Protein AF-E3N0L1-F1 (afdb_monomer)

Structure (mmCIF, N/CA/C/O backbone):
data_AF-E3N0L1-F1
#
_entry.id   AF-E3N0L1-F1
#
loop_
_atom_site.group_PDB
_atom_site.id
_atom_site.type_symbol
_atom_site.label_atom_id
_atom_site.label_alt_id
_atom_site.label_comp_id
_atom_site.label_asym_id
_atom_site.label_entity_id
_atom_site.label_seq_id
_atom_site.pdbx_PDB_ins_code
_atom_site.Cartn_x
_atom_site.Cartn_y
_atom_site.Cartn_z
_atom_site.occupancy
_atom_site.B_iso_or_equiv
_atom_site.auth_seq_id
_atom_site.auth_comp_id
_atom_site.auth_asym_id
_atom_site.auth_atom_id
_atom_site.pdbx_PDB_model_num
ATOM 1 N N . MET A 1 1 ? 16.573 -1.678 -25.068 1.00 53.94 1 MET A N 1
ATOM 2 C CA . MET A 1 1 ? 15.980 -1.752 -23.714 1.00 53.94 1 MET A CA 1
ATOM 3 C C . MET A 1 1 ? 15.522 -3.192 -23.525 1.00 53.94 1 MET A C 1
ATOM 5 O O . MET A 1 1 ? 14.903 -3.716 -24.440 1.00 53.94 1 MET A O 1
ATOM 9 N N . GLU A 1 2 ? 15.905 -3.862 -22.439 1.00 66.50 2 GLU A N 1
ATOM 10 C CA . GLU A 1 2 ? 15.523 -5.264 -22.194 1.00 66.50 2 GLU A CA 1
ATOM 11 C C . GLU A 1 2 ? 13.985 -5.396 -22.097 1.00 66.50 2 GLU A C 1
ATOM 13 O O . GLU A 1 2 ? 13.359 -4.455 -21.597 1.00 66.50 2 GLU A O 1
ATOM 18 N N . PRO A 1 3 ? 13.349 -6.505 -22.535 1.00 61.34 3 PRO A N 1
ATOM 19 C CA . PRO A 1 3 ? 11.885 -6.654 -22.531 1.00 61.34 3 PRO A CA 1
ATOM 20 C C . PRO A 1 3 ? 11.210 -6.290 -21.199 1.00 61.34 3 PRO A C 1
ATOM 22 O O . PRO A 1 3 ? 10.170 -5.639 -21.179 1.00 61.34 3 PRO A O 1
ATOM 25 N N . LEU A 1 4 ? 11.851 -6.610 -20.075 1.00 66.38 4 LEU A N 1
ATOM 26 C CA . LEU A 1 4 ? 11.367 -6.272 -18.733 1.00 66.38 4 LEU A CA 1
ATOM 27 C C . LEU A 1 4 ? 11.479 -4.774 -18.409 1.00 66.38 4 LEU A C 1
ATOM 29 O O . LEU A 1 4 ? 10.589 -4.207 -17.779 1.00 66.38 4 LEU A O 1
ATOM 33 N N . GLY A 1 5 ? 12.521 -4.102 -18.903 1.00 63.75 5 GLY A N 1
ATOM 34 C CA . GLY A 1 5 ? 12.630 -2.643 -18.838 1.00 63.75 5 GLY A CA 1
ATOM 35 C C . GLY A 1 5 ? 11.564 -1.944 -19.672 1.00 63.75 5 GLY A C 1
ATOM 36 O O . GLY A 1 5 ? 11.041 -0.917 -19.246 1.00 63.75 5 GLY A O 1
ATOM 37 N N . ILE A 1 6 ? 11.179 -2.536 -20.807 1.00 64.56 6 ILE A N 1
ATOM 38 C CA . ILE A 1 6 ? 10.058 -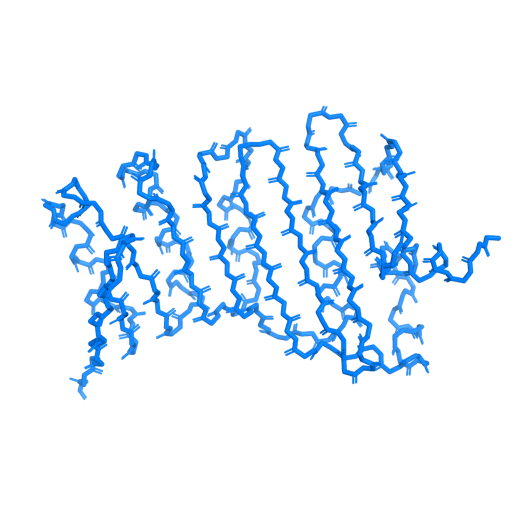2.053 -21.619 1.00 64.56 6 ILE A CA 1
ATOM 39 C C . ILE A 1 6 ? 8.745 -2.222 -20.855 1.00 64.56 6 ILE A C 1
ATOM 41 O O . ILE A 1 6 ? 7.960 -1.282 -20.840 1.00 64.56 6 ILE A O 1
ATOM 45 N N . ILE A 1 7 ? 8.508 -3.349 -20.177 1.00 66.00 7 ILE A N 1
ATOM 46 C CA . ILE A 1 7 ? 7.298 -3.563 -19.360 1.00 66.00 7 ILE A CA 1
ATOM 47 C C . ILE A 1 7 ? 7.237 -2.567 -18.193 1.00 66.00 7 ILE A C 1
ATOM 49 O O . ILE A 1 7 ? 6.225 -1.883 -18.038 1.00 66.00 7 ILE A O 1
ATOM 53 N N . ALA A 1 8 ? 8.324 -2.411 -17.430 1.00 68.19 8 ALA A N 1
ATOM 54 C CA . ALA A 1 8 ? 8.407 -1.444 -16.331 1.00 68.19 8 ALA A CA 1
ATOM 55 C C . ALA A 1 8 ? 8.167 -0.002 -16.812 1.00 68.19 8 ALA A C 1
ATOM 57 O O . ALA A 1 8 ? 7.378 0.740 -16.226 1.00 68.19 8 ALA A O 1
ATOM 58 N N . PHE A 1 9 ? 8.809 0.397 -17.916 1.00 69.19 9 PHE A N 1
ATOM 59 C CA . PHE A 1 9 ? 8.606 1.709 -18.539 1.00 69.19 9 PHE A CA 1
ATOM 60 C C . PHE A 1 9 ? 7.183 1.883 -19.058 1.00 69.19 9 PHE A C 1
ATOM 62 O O . PHE A 1 9 ? 6.577 2.940 -18.880 1.00 69.19 9 PHE A O 1
ATOM 69 N N . SER A 1 10 ? 6.627 0.830 -19.650 1.00 66.50 10 SER A N 1
ATOM 70 C CA . SER A 1 10 ? 5.261 0.826 -20.150 1.00 66.50 10 SER A CA 1
ATOM 71 C C . SER A 1 10 ? 4.289 1.058 -19.012 1.00 66.50 10 SER A C 1
ATOM 73 O O . SER A 1 10 ? 3.495 1.969 -19.137 1.00 66.50 10 SER A O 1
ATOM 75 N N . LEU A 1 11 ? 4.402 0.374 -17.872 1.00 68.75 11 LEU A N 1
ATOM 76 C CA . LEU A 1 11 ? 3.515 0.570 -16.713 1.00 68.75 11 LEU A CA 1
ATOM 77 C C . LEU A 1 11 ? 3.460 2.020 -16.206 1.00 68.75 11 LEU A C 1
ATOM 79 O O . LEU A 1 11 ? 2.460 2.435 -15.623 1.00 68.75 11 LEU A O 1
ATOM 83 N N . LEU A 1 12 ? 4.506 2.805 -16.465 1.00 68.94 12 LEU A N 1
ATOM 84 C CA . LEU A 1 12 ? 4.609 4.200 -16.045 1.00 68.94 12 LEU A CA 1
ATOM 85 C C . LEU A 1 12 ? 4.394 5.204 -17.184 1.00 68.94 12 LEU A C 1
ATOM 87 O O . LEU A 1 12 ? 4.319 6.407 -16.934 1.00 68.94 12 LEU A O 1
ATOM 91 N N . SER A 1 13 ? 4.221 4.749 -18.424 1.00 70.25 13 SER A N 1
ATOM 92 C CA . SER A 1 13 ? 3.948 5.605 -19.580 1.00 70.25 13 SER A CA 1
ATOM 93 C C . SER A 1 13 ? 2.475 6.032 -19.650 1.00 70.25 13 SER A C 1
ATOM 95 O O . SER A 1 13 ? 1.564 5.315 -19.242 1.00 70.25 13 SER A O 1
ATOM 97 N N . LYS A 1 14 ? 2.194 7.203 -20.237 1.00 64.38 14 LYS A N 1
ATOM 98 C CA . LYS A 1 14 ? 0.808 7.613 -20.541 1.00 64.38 14 LYS A CA 1
ATOM 99 C C . LYS A 1 14 ? 0.171 6.749 -21.642 1.00 64.38 14 LYS A C 1
ATOM 101 O O . LYS A 1 14 ? -1.047 6.610 -21.660 1.00 64.38 14 LYS A O 1
ATOM 106 N N . HIS A 1 15 ? 0.980 6.136 -22.513 1.00 62.62 15 HIS A N 1
ATOM 107 C CA . HIS A 1 15 ? 0.532 5.327 -23.661 1.00 62.62 15 HIS A CA 1
ATOM 108 C C . HIS A 1 15 ? 0.424 3.820 -23.362 1.00 62.62 15 HIS A C 1
ATOM 110 O O . HIS A 1 15 ? 0.065 3.024 -24.230 1.00 62.62 15 HIS A O 1
ATOM 116 N N . ALA A 1 16 ? 0.696 3.440 -22.116 1.00 60.22 16 ALA A N 1
ATOM 117 C CA . ALA A 1 16 ? 0.735 2.079 -21.594 1.00 60.22 16 ALA A CA 1
ATOM 118 C C . ALA A 1 16 ? -0.523 1.240 -21.818 1.00 60.22 16 ALA A C 1
ATOM 120 O O . ALA A 1 16 ? -0.431 0.027 -21.979 1.00 60.22 16 ALA A O 1
ATOM 121 N N . MET A 1 17 ? -1.696 1.880 -21.834 1.00 57.38 17 MET A N 1
ATOM 122 C CA . MET A 1 17 ? -2.982 1.187 -21.966 1.00 57.38 17 MET A CA 1
ATOM 123 C C . MET A 1 17 ? -3.063 0.329 -23.232 1.00 57.38 17 MET A C 1
ATOM 125 O O . MET A 1 17 ? -3.660 -0.741 -23.213 1.00 57.38 17 MET A O 1
ATOM 129 N N . ARG A 1 18 ? -2.441 0.760 -24.338 1.00 60.41 18 ARG A N 1
ATOM 130 C CA . ARG A 1 18 ? -2.412 -0.040 -25.574 1.00 60.41 18 ARG A CA 1
ATOM 131 C C . ARG A 1 18 ? -1.559 -1.302 -25.418 1.00 60.41 18 ARG A C 1
ATOM 133 O O . ARG A 1 18 ? -1.886 -2.335 -25.989 1.00 60.41 18 ARG A O 1
ATOM 140 N N . LEU A 1 19 ? -0.496 -1.231 -24.616 1.00 58.44 19 LEU A N 1
ATOM 141 C CA . LEU A 1 19 ? 0.400 -2.357 -24.362 1.00 58.44 19 LEU A CA 1
ATOM 142 C C . LEU A 1 19 ? -0.200 -3.343 -23.359 1.00 58.44 19 LEU A C 1
ATOM 144 O O . LEU A 1 19 ? -0.066 -4.543 -23.565 1.00 58.44 19 LEU A O 1
ATOM 148 N N . SER A 1 20 ? -0.923 -2.893 -22.328 1.00 59.38 20 SER A N 1
ATOM 149 C CA . SER A 1 20 ? -1.610 -3.835 -21.433 1.00 59.38 20 SER A CA 1
ATOM 150 C C . SER A 1 20 ? -2.718 -4.618 -22.120 1.00 59.38 20 SER A C 1
ATOM 152 O O . SER A 1 20 ? -2.885 -5.794 -21.806 1.00 59.38 20 SER A O 1
ATOM 154 N N . MET A 1 21 ? -3.420 -4.023 -23.090 1.00 59.62 21 MET A N 1
ATOM 155 C CA . MET A 1 21 ? -4.345 -4.767 -23.952 1.00 59.62 21 MET A CA 1
ATOM 156 C C . MET A 1 21 ? -3.616 -5.840 -24.770 1.00 59.62 21 MET A C 1
ATOM 158 O O . MET A 1 21 ? -4.085 -6.973 -24.848 1.00 59.62 21 MET A O 1
ATOM 162 N N . PHE A 1 22 ? -2.447 -5.505 -25.325 1.00 57.94 22 PHE A N 1
ATOM 163 C CA . PHE A 1 22 ? -1.641 -6.428 -26.126 1.00 57.94 22 PHE A CA 1
ATOM 164 C C . PHE A 1 22 ? -1.091 -7.599 -25.296 1.00 57.94 22 PHE A C 1
ATOM 166 O O . PHE A 1 22 ? -1.188 -8.753 -25.701 1.00 57.94 22 PHE A O 1
ATOM 173 N N . PHE A 1 23 ? -0.577 -7.311 -24.098 1.00 60.84 23 PHE A N 1
ATOM 174 C CA . PHE A 1 23 ? -0.004 -8.304 -23.183 1.00 60.84 23 PHE A CA 1
ATOM 175 C C . PHE A 1 23 ? -1.030 -8.939 -22.231 1.00 60.84 23 PHE A C 1
ATOM 177 O O . PHE A 1 23 ? -0.654 -9.750 -21.389 1.00 60.84 23 PHE A O 1
ATOM 184 N N . ARG A 1 24 ? -2.317 -8.571 -22.339 1.00 66.12 24 ARG A N 1
ATOM 185 C CA . ARG A 1 24 ? -3.407 -9.009 -21.445 1.00 66.12 24 ARG A CA 1
ATOM 186 C C . ARG A 1 24 ? -3.039 -8.891 -19.960 1.00 66.12 24 ARG A C 1
ATOM 188 O O . ARG A 1 24 ? -3.345 -9.776 -19.165 1.00 66.12 24 ARG A O 1
ATOM 195 N N . LEU A 1 25 ? -2.391 -7.786 -19.585 1.00 69.75 25 LEU A N 1
ATOM 196 C CA . LEU A 1 25 ? -1.976 -7.522 -18.205 1.00 69.75 25 LEU A CA 1
ATOM 197 C C . LEU A 1 25 ? -3.226 -7.249 -17.357 1.00 69.75 25 LEU A C 1
ATOM 199 O O . LEU A 1 25 ? -3.679 -6.112 -17.253 1.00 69.75 25 LEU A O 1
ATOM 203 N N . LYS A 1 26 ? -3.811 -8.306 -16.794 1.00 74.56 26 LYS A N 1
ATOM 204 C CA . LYS A 1 26 ? -4.858 -8.222 -15.773 1.00 74.56 26 LYS A CA 1
ATOM 205 C C . LYS A 1 26 ? -4.268 -8.593 -14.427 1.00 74.56 26 LYS A C 1
ATOM 207 O O . LYS A 1 26 ? -3.576 -9.612 -14.331 1.00 74.56 26 LYS A O 1
ATOM 212 N N . SER A 1 27 ? -4.557 -7.794 -13.408 1.00 77.94 27 SER A N 1
ATOM 213 C CA . SER A 1 27 ? -4.196 -8.123 -12.033 1.00 77.94 27 SER A CA 1
ATOM 214 C C . SER A 1 27 ? -5.036 -9.280 -11.507 1.00 77.94 27 SER A C 1
ATOM 216 O O . SER A 1 27 ? -6.253 -9.310 -11.678 1.00 77.94 27 SER A O 1
ATOM 218 N N . GLN A 1 28 ? -4.373 -10.198 -10.821 1.00 83.25 28 GLN A N 1
ATOM 219 C CA . GLN A 1 28 ? -4.993 -11.176 -9.940 1.00 83.25 28 GLN A CA 1
ATOM 220 C C . GLN A 1 28 ? -5.032 -10.653 -8.503 1.00 83.25 28 GLN A C 1
ATOM 222 O O . GLN A 1 28 ? -6.056 -10.791 -7.839 1.00 83.25 28 GLN A O 1
ATOM 227 N N . ALA A 1 29 ? -3.932 -10.045 -8.048 1.00 87.12 29 ALA A N 1
ATOM 228 C CA . ALA A 1 29 ? -3.837 -9.466 -6.717 1.00 87.12 29 ALA A CA 1
ATOM 229 C C . ALA A 1 29 ? -2.953 -8.211 -6.697 1.00 87.12 29 ALA A C 1
ATOM 231 O O . ALA A 1 29 ? -1.944 -8.150 -7.403 1.00 87.12 29 ALA A O 1
ATOM 232 N N . ILE A 1 30 ? -3.309 -7.234 -5.865 1.00 91.75 30 ILE A N 1
ATOM 233 C CA . ILE A 1 30 ? -2.526 -6.027 -5.591 1.00 91.75 30 ILE A CA 1
ATOM 234 C C . ILE A 1 30 ? -2.331 -5.887 -4.087 1.00 91.75 30 ILE A C 1
ATOM 236 O O . ILE A 1 30 ? -3.296 -5.799 -3.328 1.00 91.75 30 ILE A O 1
ATOM 240 N N . ARG A 1 31 ? -1.073 -5.792 -3.661 1.00 93.44 31 ARG A N 1
ATOM 241 C CA . ARG A 1 31 ? -0.705 -5.469 -2.282 1.00 93.44 31 ARG A CA 1
ATOM 242 C C . ARG A 1 31 ? 0.045 -4.149 -2.252 1.00 93.44 31 ARG A C 1
ATOM 244 O O . ARG A 1 31 ? 0.961 -3.938 -3.043 1.00 93.44 31 ARG A O 1
ATOM 251 N N . LEU A 1 32 ? -0.336 -3.269 -1.339 1.00 94.00 32 LEU A N 1
ATOM 252 C CA . LEU A 1 32 ? 0.283 -1.970 -1.133 1.00 94.00 32 LEU A CA 1
ATOM 253 C C . LEU A 1 32 ? 0.753 -1.875 0.316 1.00 94.00 32 LEU A C 1
ATOM 255 O O . LEU A 1 32 ? -0.041 -2.028 1.234 1.00 94.00 32 LEU A O 1
ATOM 259 N N . ALA A 1 33 ? 2.036 -1.614 0.527 1.00 93.19 33 ALA A N 1
ATOM 260 C CA . ALA A 1 33 ? 2.613 -1.377 1.840 1.00 93.19 33 ALA A CA 1
ATOM 261 C C . ALA A 1 33 ? 3.191 0.038 1.909 1.00 93.19 33 ALA A C 1
ATOM 263 O O . ALA A 1 33 ? 3.998 0.451 1.071 1.00 93.19 33 ALA A O 1
ATOM 264 N N . VAL A 1 34 ? 2.773 0.770 2.931 1.00 91.44 34 VAL A N 1
ATOM 265 C CA . VAL A 1 34 ? 3.102 2.167 3.193 1.00 91.44 34 VAL A CA 1
ATOM 266 C C . VAL A 1 34 ? 3.969 2.211 4.451 1.00 91.44 34 VAL A C 1
ATOM 268 O O . VAL A 1 34 ? 3.540 1.790 5.525 1.00 91.44 34 VAL A O 1
ATOM 271 N N . GLY A 1 35 ? 5.201 2.703 4.315 1.00 89.25 35 GLY A N 1
ATOM 272 C CA . GLY A 1 35 ? 6.133 2.906 5.430 1.00 89.25 35 GLY A CA 1
ATOM 273 C C . GLY A 1 35 ? 6.601 4.357 5.539 1.00 89.25 35 GLY A C 1
ATOM 274 O O . GLY A 1 35 ? 6.177 5.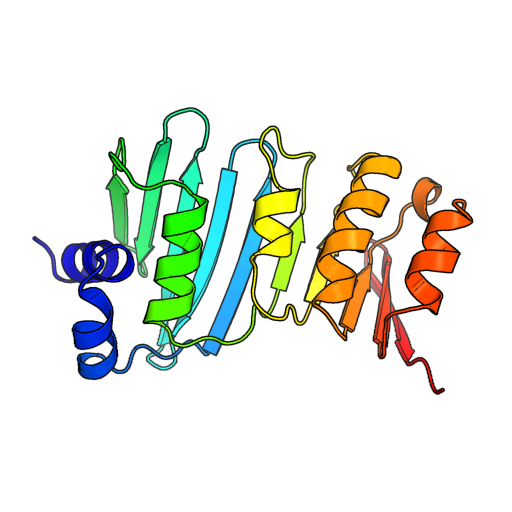205 4.753 1.00 89.25 35 GLY A O 1
ATOM 275 N N . THR A 1 36 ? 7.527 4.637 6.466 1.00 87.06 36 THR A N 1
ATOM 276 C CA . THR A 1 36 ? 7.943 6.010 6.828 1.00 87.06 36 THR A CA 1
ATOM 277 C C . THR A 1 36 ? 8.374 6.858 5.626 1.00 87.06 36 THR A C 1
ATOM 279 O O . THR A 1 36 ? 7.900 7.977 5.457 1.00 87.06 36 THR A O 1
ATOM 282 N N . ASN A 1 37 ? 9.262 6.322 4.780 1.00 87.69 37 ASN A N 1
ATOM 283 C CA . ASN A 1 37 ? 9.844 7.008 3.611 1.00 87.69 37 ASN A CA 1
ATOM 284 C C . ASN A 1 37 ? 9.820 6.138 2.345 1.00 87.69 37 ASN A C 1
ATOM 286 O O . ASN A 1 37 ? 10.581 6.371 1.401 1.00 87.69 37 ASN A O 1
ATOM 290 N N . ARG A 1 38 ? 8.990 5.094 2.343 1.00 89.00 38 ARG A N 1
ATOM 291 C CA . ARG A 1 38 ? 8.931 4.123 1.254 1.00 89.00 38 ARG A CA 1
ATOM 292 C C . ARG A 1 38 ? 7.515 3.645 1.010 1.00 89.00 38 ARG A C 1
ATOM 294 O O . ARG A 1 38 ? 6.734 3.530 1.955 1.00 89.00 38 ARG A O 1
ATOM 301 N N . ILE A 1 39 ? 7.242 3.291 -0.237 1.00 90.38 39 ILE A N 1
ATOM 302 C CA . ILE A 1 39 ? 6.052 2.539 -0.619 1.00 90.38 39 ILE A CA 1
ATOM 303 C C . ILE A 1 39 ? 6.476 1.325 -1.417 1.00 90.38 39 ILE A C 1
ATOM 305 O O . ILE A 1 39 ? 7.284 1.428 -2.339 1.00 90.38 39 ILE A O 1
ATOM 309 N N . ASN A 1 40 ? 5.896 0.186 -1.071 1.00 93.06 40 ASN A N 1
ATOM 310 C CA . ASN A 1 40 ? 6.037 -1.042 -1.820 1.00 93.06 40 ASN A CA 1
ATOM 311 C C . ASN A 1 40 ? 4.681 -1.429 -2.412 1.00 93.06 40 ASN A C 1
ATOM 313 O O . ASN A 1 40 ? 3.701 -1.549 -1.686 1.00 93.06 40 ASN A O 1
ATOM 317 N N . MET A 1 41 ? 4.620 -1.603 -3.726 1.00 92.75 41 MET A N 1
ATOM 318 C CA . MET A 1 41 ? 3.452 -2.125 -4.420 1.00 92.75 41 MET A CA 1
ATOM 319 C C . MET A 1 41 ? 3.836 -3.431 -5.097 1.00 92.75 41 MET A C 1
ATOM 321 O O . MET A 1 41 ? 4.753 -3.459 -5.910 1.00 92.75 41 MET A O 1
ATOM 325 N N . MET A 1 42 ? 3.102 -4.488 -4.794 1.00 92.19 42 MET A N 1
ATOM 326 C CA . MET A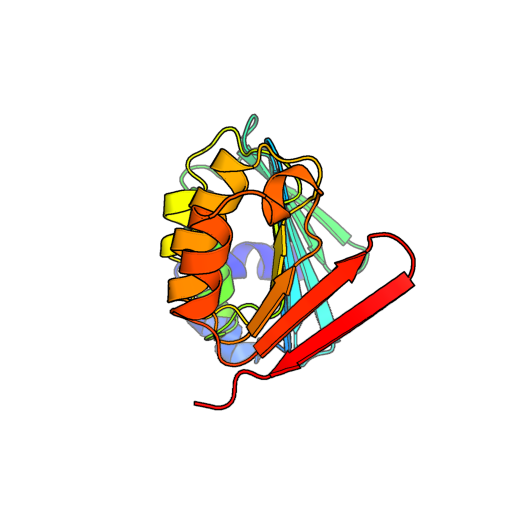 1 42 ? 3.224 -5.796 -5.414 1.00 92.19 42 MET A CA 1
ATOM 327 C C . MET A 1 42 ? 1.970 -6.060 -6.240 1.00 92.19 42 MET A C 1
ATOM 329 O O . MET A 1 42 ? 0.853 -5.897 -5.751 1.00 92.19 42 MET A O 1
ATOM 333 N N . VAL A 1 43 ? 2.152 -6.466 -7.490 1.00 89.38 43 VAL A N 1
ATOM 334 C CA . VAL A 1 43 ? 1.076 -6.822 -8.409 1.00 89.38 43 VAL A CA 1
ATOM 335 C C . VAL A 1 43 ? 1.343 -8.217 -8.948 1.00 89.38 43 VAL A C 1
ATOM 337 O O . VAL A 1 43 ? 2.311 -8.431 -9.676 1.00 89.38 43 VAL A O 1
ATOM 340 N N . CYS A 1 44 ? 0.450 -9.146 -8.630 1.00 87.88 44 CYS A N 1
ATOM 341 C CA . CYS A 1 44 ? 0.415 -10.462 -9.248 1.00 87.88 44 CYS A CA 1
ATOM 342 C C . CYS A 1 44 ? -0.480 -10.379 -10.482 1.00 87.88 44 CYS A C 1
ATOM 344 O O . CYS A 1 44 ? -1.649 -9.995 -10.384 1.00 87.88 44 CYS A O 1
ATOM 346 N N . LEU A 1 45 ? 0.058 -10.715 -11.647 1.00 84.00 45 LEU A N 1
ATOM 347 C CA . LEU A 1 45 ? -0.677 -10.736 -12.903 1.00 84.00 45 LEU A CA 1
ATOM 348 C C . LEU A 1 45 ? -1.233 -12.132 -13.182 1.00 84.00 45 LEU A C 1
ATOM 350 O O . LEU A 1 45 ? -0.636 -13.144 -12.836 1.00 84.00 45 LEU A O 1
ATOM 354 N N . THR A 1 46 ? -2.349 -12.184 -13.902 1.00 81.06 46 THR A N 1
ATOM 355 C CA . THR A 1 46 ? -2.995 -13.437 -14.343 1.00 81.06 46 THR A CA 1
ATOM 356 C C . THR A 1 46 ? -2.106 -14.334 -15.211 1.00 81.06 46 THR A C 1
ATOM 358 O O . THR A 1 46 ? -2.355 -15.531 -15.304 1.00 81.06 46 THR A O 1
ATOM 361 N N . CYS A 1 47 ? -1.054 -13.788 -15.826 1.00 77.56 47 CYS A N 1
ATOM 362 C CA . CYS A 1 47 ? -0.047 -14.555 -16.561 1.00 77.56 47 CYS A CA 1
ATOM 363 C C . CYS A 1 47 ? 1.030 -15.199 -15.665 1.00 77.56 47 CYS A C 1
ATOM 365 O O . CYS A 1 47 ? 1.980 -15.769 -16.190 1.00 77.56 47 CYS A O 1
ATOM 367 N N . GLY A 1 48 ? 0.914 -15.087 -14.337 1.00 80.00 48 GLY A N 1
ATOM 368 C CA . GLY A 1 48 ? 1.878 -15.615 -13.367 1.00 80.00 48 GLY A CA 1
ATOM 369 C C . GLY A 1 48 ? 3.047 -14.676 -13.059 1.00 80.00 48 GLY A C 1
ATOM 370 O O . GLY A 1 48 ? 3.826 -14.957 -12.154 1.00 80.00 48 GLY A O 1
ATOM 371 N N . LEU A 1 49 ? 3.162 -13.548 -13.767 1.00 81.56 49 LEU A N 1
ATOM 372 C CA . LEU A 1 49 ? 4.200 -12.553 -13.504 1.00 81.56 49 LEU A CA 1
ATOM 373 C C . LEU A 1 49 ? 3.916 -11.772 -12.222 1.00 81.56 49 LEU A C 1
ATOM 375 O O . LEU A 1 49 ? 2.817 -11.252 -12.019 1.00 81.56 49 LEU A O 1
ATOM 379 N N . GLU A 1 50 ? 4.956 -11.609 -11.414 1.00 86.06 50 GLU A N 1
ATOM 380 C CA . GLU A 1 50 ? 4.949 -10.753 -10.236 1.00 86.06 50 GLU A CA 1
ATOM 381 C C . GLU A 1 50 ? 5.757 -9.481 -10.501 1.00 86.06 50 GLU A C 1
ATOM 383 O O . GLU A 1 50 ? 6.915 -9.522 -10.932 1.00 86.06 50 GLU A O 1
ATOM 388 N N . LEU A 1 51 ? 5.126 -8.339 -10.241 1.00 86.44 51 LEU A N 1
ATOM 389 C CA . LEU A 1 51 ? 5.716 -7.017 -10.382 1.00 86.44 51 LEU A CA 1
ATOM 390 C C . LEU A 1 51 ? 5.793 -6.361 -9.011 1.00 86.44 51 LEU A C 1
ATOM 392 O O . LEU A 1 51 ? 4.769 -6.162 -8.364 1.00 86.44 51 LEU A O 1
ATOM 396 N N . VAL A 1 52 ? 6.987 -5.956 -8.597 1.00 89.81 52 VAL A N 1
ATOM 397 C CA . VAL A 1 52 ? 7.186 -5.215 -7.352 1.00 89.81 52 VAL A CA 1
ATOM 398 C C . VAL A 1 52 ? 7.779 -3.853 -7.668 1.00 89.81 52 VAL A C 1
ATOM 400 O O . VAL A 1 52 ? 8.885 -3.750 -8.195 1.00 89.81 52 VAL A O 1
ATOM 403 N N . LEU A 1 53 ? 7.057 -2.801 -7.308 1.00 89.75 53 LEU A N 1
ATOM 404 C CA . LEU A 1 53 ? 7.549 -1.434 -7.268 1.00 89.75 53 LEU A CA 1
ATOM 405 C C . LEU A 1 53 ? 7.921 -1.078 -5.829 1.00 89.75 53 LEU A C 1
ATOM 407 O O . LEU A 1 53 ? 7.143 -1.270 -4.904 1.00 89.75 53 LEU A O 1
ATOM 411 N N . ASP A 1 54 ? 9.112 -0.528 -5.649 1.00 89.94 54 ASP A N 1
ATOM 412 C CA . ASP A 1 54 ? 9.630 -0.023 -4.382 1.00 89.94 54 ASP A CA 1
ATOM 413 C C . ASP A 1 54 ? 10.089 1.422 -4.611 1.00 89.94 54 ASP A C 1
ATOM 415 O O . ASP A 1 54 ? 11.066 1.682 -5.319 1.00 89.94 54 ASP A O 1
ATOM 419 N N . TYR A 1 55 ? 9.297 2.363 -4.101 1.00 88.00 55 TYR A N 1
ATOM 420 C CA . TYR A 1 55 ? 9.487 3.799 -4.266 1.00 88.00 55 TYR A CA 1
ATOM 421 C C . TYR A 1 55 ? 10.086 4.381 -2.989 1.00 88.00 55 TYR A C 1
ATOM 423 O O . TYR A 1 55 ? 9.433 4.390 -1.944 1.00 88.00 55 TYR A O 1
ATOM 431 N N . GLN A 1 56 ? 11.297 4.926 -3.085 1.00 87.00 56 GLN A N 1
ATOM 432 C CA . GLN A 1 56 ? 11.966 5.637 -2.000 1.00 87.00 56 GLN A CA 1
ATOM 433 C C . GLN A 1 56 ? 11.729 7.141 -2.149 1.00 87.00 56 GLN A C 1
ATOM 435 O O . GLN A 1 56 ? 12.090 7.761 -3.147 1.00 87.00 56 GLN A O 1
ATOM 440 N N . ILE A 1 57 ? 11.071 7.739 -1.156 1.00 80.44 57 ILE A N 1
ATOM 441 C CA . ILE A 1 57 ? 10.543 9.107 -1.265 1.00 80.44 57 ILE A CA 1
ATOM 442 C C . ILE A 1 57 ? 11.643 10.158 -1.112 1.00 80.44 57 ILE A C 1
ATOM 444 O O . ILE A 1 57 ? 11.594 11.184 -1.783 1.00 80.44 57 ILE A O 1
ATOM 448 N N . GLY A 1 58 ? 12.657 9.889 -0.284 1.00 76.38 58 GLY A N 1
ATOM 449 C CA . GLY A 1 58 ? 13.734 10.844 -0.005 1.00 76.38 58 GLY A CA 1
ATOM 450 C C . GLY A 1 58 ? 14.628 11.150 -1.210 1.00 76.38 58 GLY A C 1
ATOM 451 O O . GLY A 1 58 ? 14.952 12.308 -1.452 1.00 76.38 58 GLY A O 1
ATOM 452 N N . ASP A 1 59 ? 15.010 10.134 -1.986 1.00 74.62 59 ASP A N 1
ATOM 453 C CA . ASP A 1 59 ? 15.866 10.293 -3.169 1.00 74.62 59 ASP A CA 1
ATOM 454 C C . ASP A 1 59 ? 15.091 10.205 -4.499 1.00 74.62 59 ASP A C 1
ATOM 456 O O . ASP A 1 59 ? 15.643 10.498 -5.562 1.00 74.62 59 ASP A O 1
ATOM 460 N N . GLY A 1 60 ? 13.797 9.860 -4.452 1.00 74.25 60 GLY A N 1
ATOM 461 C CA . GLY A 1 60 ? 12.954 9.664 -5.634 1.00 74.25 60 GLY A CA 1
ATOM 462 C C . GLY A 1 60 ? 13.348 8.432 -6.451 1.00 74.25 60 GLY A C 1
ATOM 463 O O . GLY A 1 60 ? 13.028 8.352 -7.645 1.00 74.25 60 GLY A O 1
ATOM 464 N N . ARG A 1 61 ? 14.080 7.496 -5.835 1.00 83.00 61 ARG A N 1
ATOM 465 C CA . ARG A 1 61 ? 14.515 6.255 -6.466 1.00 83.00 61 ARG A CA 1
ATOM 466 C C . ARG A 1 61 ? 13.341 5.300 -6.581 1.00 83.00 61 ARG A C 1
ATOM 468 O O . ARG A 1 61 ? 12.627 5.041 -5.615 1.00 83.00 61 ARG A O 1
ATOM 475 N N . VAL A 1 62 ? 13.193 4.719 -7.765 1.00 83.06 62 VAL A N 1
ATOM 476 C CA . VAL A 1 62 ? 12.210 3.669 -8.025 1.00 83.06 62 VAL A CA 1
ATOM 477 C C . VAL A 1 62 ? 12.941 2.395 -8.379 1.00 83.06 62 VAL A C 1
ATOM 479 O O . VAL A 1 62 ? 13.747 2.353 -9.307 1.00 83.06 62 VAL A O 1
ATOM 482 N N . ILE A 1 63 ? 12.667 1.350 -7.615 1.00 85.06 63 ILE A N 1
ATOM 483 C CA . ILE A 1 63 ? 13.206 0.021 -7.831 1.00 85.06 63 ILE A CA 1
ATOM 484 C C . ILE A 1 63 ? 12.057 -0.854 -8.303 1.00 85.06 63 ILE A C 1
ATOM 486 O O . ILE A 1 63 ? 11.101 -1.096 -7.573 1.00 85.06 63 ILE A O 1
ATOM 490 N N . TRP A 1 64 ? 12.179 -1.347 -9.524 1.00 83.19 64 TRP A N 1
ATOM 491 C CA . TRP A 1 64 ? 11.321 -2.385 -10.059 1.00 83.19 64 TRP A CA 1
ATOM 492 C C . TRP A 1 64 ? 11.980 -3.738 -9.853 1.00 83.19 64 TRP A C 1
ATOM 494 O O . TRP A 1 64 ? 13.165 -3.913 -10.147 1.00 83.19 64 TRP A O 1
ATOM 504 N N . ARG A 1 65 ? 11.212 -4.705 -9.371 1.00 84.06 65 ARG A N 1
ATOM 505 C CA . ARG A 1 65 ? 11.567 -6.117 -9.439 1.00 84.06 65 ARG A CA 1
ATOM 506 C C . ARG A 1 65 ? 10.511 -6.812 -10.279 1.00 84.06 65 ARG A C 1
ATOM 508 O O . ARG A 1 65 ? 9.320 -6.639 -10.035 1.00 84.06 65 ARG A O 1
ATOM 515 N N . ILE A 1 66 ? 10.962 -7.523 -11.300 1.00 79.69 66 ILE A N 1
ATOM 516 C CA . ILE A 1 66 ? 10.109 -8.365 -12.129 1.00 79.69 66 ILE A CA 1
ATOM 517 C C . ILE A 1 66 ? 10.774 -9.729 -12.138 1.00 79.69 66 ILE A C 1
ATOM 519 O O . ILE A 1 66 ? 11.899 -9.858 -12.630 1.00 79.69 66 ILE A O 1
ATOM 523 N N . GLU A 1 67 ? 10.110 -10.7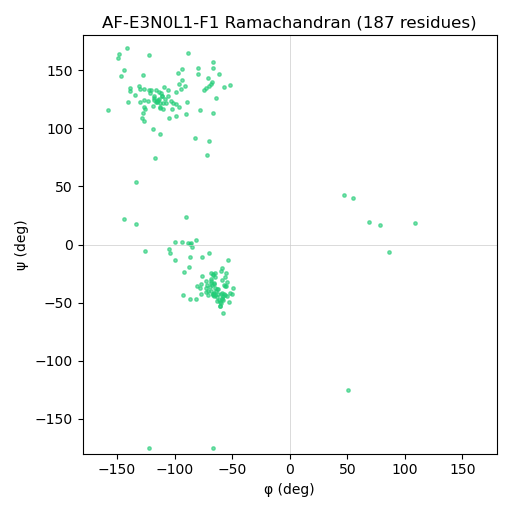09 -11.528 1.00 76.12 67 GLU A N 1
ATOM 524 C CA . GLU A 1 67 ? 10.708 -12.011 -11.221 1.00 76.12 67 GLU A CA 1
ATOM 525 C C . GLU A 1 67 ? 12.057 -11.844 -10.482 1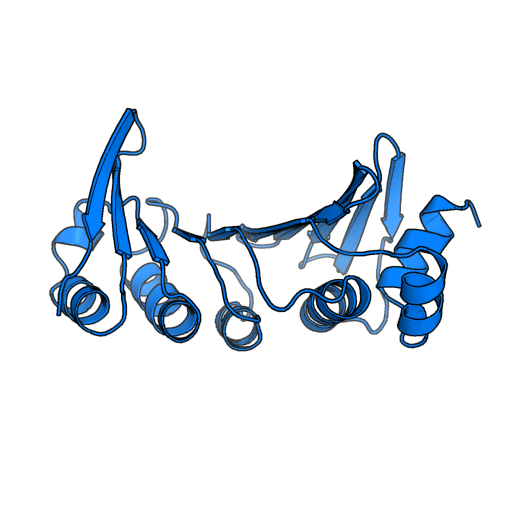.00 76.12 67 GLU A C 1
ATOM 527 O O . GLU A 1 67 ? 12.142 -11.145 -9.472 1.00 76.12 67 GLU A O 1
ATOM 532 N N . GLN A 1 68 ? 13.140 -12.442 -10.990 1.00 76.38 68 GLN A N 1
ATOM 533 C CA . GLN A 1 68 ? 14.479 -12.338 -10.403 1.00 76.38 68 GLN A CA 1
ATOM 534 C C . GLN A 1 68 ? 15.264 -11.096 -10.854 1.00 76.38 68 GLN A C 1
ATOM 536 O O . GLN A 1 68 ? 16.386 -10.877 -10.393 1.00 76.38 68 GLN A O 1
ATOM 541 N N . LYS A 1 69 ? 14.714 -10.264 -11.750 1.00 81.12 69 LYS A N 1
ATOM 542 C CA . LYS A 1 69 ? 15.431 -9.094 -12.274 1.00 81.12 69 LYS A CA 1
ATOM 543 C C . LYS A 1 69 ? 15.079 -7.831 -11.515 1.00 81.12 69 LYS A C 1
ATOM 545 O O . LYS A 1 69 ? 13.918 -7.549 -11.228 1.00 81.12 69 LYS A O 1
ATOM 550 N N . LYS A 1 70 ? 16.107 -7.028 -11.249 1.00 86.50 70 LYS A N 1
ATOM 551 C CA . LYS A 1 70 ? 16.006 -5.734 -10.577 1.00 86.50 70 LYS A CA 1
ATOM 552 C C . LYS A 1 70 ? 16.371 -4.618 -11.548 1.00 86.50 70 LYS A C 1
ATOM 554 O O . LYS A 1 70 ? 17.474 -4.597 -12.084 1.00 86.50 70 LYS A O 1
ATOM 559 N N . ILE A 1 71 ? 15.471 -3.657 -11.709 1.00 83.44 71 ILE A N 1
ATOM 560 C CA . ILE A 1 71 ? 15.675 -2.450 -12.505 1.00 83.44 71 ILE A CA 1
ATOM 561 C C . ILE A 1 71 ? 15.627 -1.263 -11.552 1.00 83.44 71 ILE A C 1
ATOM 563 O O . ILE A 1 71 ? 14.652 -1.069 -10.830 1.00 83.44 71 ILE A O 1
ATOM 567 N N . VAL A 1 72 ? 16.695 -0.471 -11.525 1.00 84.25 72 VAL A N 1
ATOM 568 C CA . VAL A 1 72 ? 16.793 0.700 -10.652 1.00 84.25 72 VAL A CA 1
ATOM 569 C C . VAL A 1 72 ? 16.729 1.951 -11.503 1.00 84.25 72 VAL A C 1
ATOM 571 O O . VAL A 1 72 ? 17.571 2.161 -12.373 1.00 84.25 72 VAL A O 1
ATOM 574 N N . TRP A 1 73 ? 15.755 2.804 -11.218 1.00 80.81 73 TRP A N 1
ATOM 575 C CA . TRP A 1 73 ? 15.695 4.150 -11.757 1.00 80.81 73 TRP A CA 1
ATOM 576 C C . TRP A 1 73 ? 16.080 5.135 -10.660 1.00 80.81 73 TRP A C 1
ATOM 578 O O . TRP A 1 73 ? 15.317 5.322 -9.710 1.00 80.81 73 TRP A O 1
ATOM 588 N N . PRO A 1 74 ? 17.268 5.758 -10.764 1.00 70.25 74 PRO A N 1
ATOM 589 C CA . PRO A 1 74 ? 17.804 6.598 -9.699 1.00 70.25 74 PRO A CA 1
ATOM 590 C C . PRO A 1 74 ? 16.958 7.850 -9.460 1.00 70.25 74 PRO A C 1
ATOM 592 O O . PRO A 1 74 ? 16.980 8.385 -8.360 1.00 70.25 74 PRO A O 1
ATOM 595 N N . LYS A 1 75 ? 16.206 8.309 -10.470 1.00 70.62 75 LYS A N 1
ATOM 596 C CA . LYS A 1 75 ? 15.232 9.391 -10.330 1.00 70.62 75 LYS A CA 1
ATOM 597 C C . LYS A 1 75 ? 14.196 9.319 -11.441 1.00 70.62 75 LYS A C 1
ATOM 599 O O . LYS A 1 75 ? 14.532 9.522 -12.609 1.00 70.62 75 LYS A O 1
ATOM 604 N N . VAL A 1 76 ? 12.935 9.079 -11.100 1.00 67.62 76 VAL A N 1
ATOM 605 C CA . VAL A 1 76 ? 11.848 9.186 -12.083 1.00 67.62 76 VAL A CA 1
ATOM 606 C C . VAL A 1 76 ? 11.467 10.662 -12.193 1.00 67.62 76 VAL A C 1
ATOM 608 O O . VAL A 1 76 ? 10.694 11.189 -11.400 1.00 67.62 76 VAL A O 1
ATOM 611 N N . ARG A 1 77 ? 12.097 11.387 -13.127 1.00 66.94 77 ARG A N 1
ATOM 612 C CA . ARG A 1 77 ? 11.820 12.820 -13.319 1.00 66.94 77 ARG A CA 1
ATOM 613 C C . ARG A 1 77 ? 10.372 13.017 -13.784 1.00 66.94 77 ARG A C 1
ATOM 615 O O . ARG A 1 77 ? 9.974 12.457 -14.799 1.00 66.94 77 ARG A O 1
ATOM 622 N N . GLY A 1 78 ? 9.622 13.855 -13.065 1.00 67.56 78 GLY A N 1
ATOM 623 C CA . GLY A 1 78 ? 8.280 14.297 -13.467 1.00 67.56 78 GLY A CA 1
ATOM 624 C C . GLY A 1 78 ? 7.150 13.295 -13.215 1.00 67.56 78 GLY A C 1
ATOM 625 O O . GLY A 1 78 ? 6.090 13.429 -13.816 1.00 67.56 78 GLY A O 1
ATOM 626 N N . LEU A 1 79 ? 7.373 12.290 -12.368 1.00 73.00 79 LEU A N 1
ATOM 627 C CA . LEU A 1 79 ? 6.361 11.324 -11.947 1.00 73.00 79 LEU A CA 1
ATOM 628 C C . LEU A 1 79 ? 6.363 11.261 -10.425 1.00 73.00 79 LEU A C 1
ATOM 630 O O . LEU A 1 79 ? 7.310 10.762 -9.818 1.00 73.00 79 LEU A O 1
ATOM 634 N N . SER A 1 80 ? 5.311 11.789 -9.813 1.00 79.62 80 SER A N 1
ATOM 635 C CA . SER A 1 80 ? 5.085 11.610 -8.386 1.00 79.62 80 SER A CA 1
ATOM 636 C C . SER A 1 80 ? 4.795 10.142 -8.069 1.00 79.62 80 SER A C 1
ATOM 638 O O . SER A 1 80 ? 4.320 9.371 -8.906 1.00 79.62 80 SER A O 1
ATOM 640 N N . MET A 1 81 ? 5.032 9.763 -6.818 1.00 81.75 81 MET A N 1
ATOM 641 C CA . MET A 1 81 ? 4.638 8.461 -6.280 1.00 81.75 81 MET A CA 1
ATOM 642 C C . MET A 1 81 ? 3.150 8.156 -6.535 1.00 81.75 81 MET A C 1
ATOM 644 O O . MET A 1 81 ? 2.813 7.057 -6.976 1.00 81.75 81 MET A O 1
ATOM 648 N N . MET A 1 82 ? 2.289 9.161 -6.364 1.00 81.81 82 MET A N 1
ATOM 649 C CA . MET A 1 82 ? 0.860 9.074 -6.662 1.00 81.81 82 MET A CA 1
ATOM 650 C C . MET A 1 82 ? 0.574 8.706 -8.110 1.00 81.81 82 MET A C 1
ATOM 652 O O . MET A 1 82 ? -0.217 7.806 -8.393 1.00 81.81 82 MET A O 1
ATOM 656 N N . GLU A 1 83 ? 1.240 9.381 -9.042 1.00 83.25 83 GLU A N 1
ATOM 657 C CA . GLU A 1 83 ? 1.068 9.097 -10.459 1.00 83.25 83 GLU A CA 1
ATOM 658 C C . GLU A 1 83 ? 1.607 7.718 -10.831 1.00 83.25 83 GLU A C 1
ATOM 660 O O . GLU A 1 83 ? 1.010 7.060 -11.680 1.00 83.25 83 GLU A O 1
ATOM 665 N N . CYS A 1 84 ? 2.693 7.256 -10.205 1.00 82.81 84 CYS A N 1
ATOM 666 C CA . CYS A 1 84 ? 3.205 5.905 -10.423 1.00 82.81 84 CYS A CA 1
ATOM 667 C C . CYS A 1 84 ? 2.162 4.850 -10.036 1.00 82.81 84 CYS A C 1
ATOM 669 O O . CYS A 1 84 ? 1.809 4.004 -10.857 1.00 82.81 84 CYS A O 1
ATOM 671 N N . ILE A 1 85 ? 1.627 4.942 -8.817 1.00 85.94 85 ILE A N 1
ATOM 672 C CA . ILE A 1 85 ? 0.618 4.015 -8.287 1.00 85.94 85 ILE A CA 1
ATOM 673 C C . ILE A 1 85 ? -0.651 4.051 -9.144 1.00 85.94 85 ILE A C 1
ATOM 675 O O . ILE A 1 85 ? -1.120 3.012 -9.610 1.00 85.94 85 ILE A O 1
ATOM 679 N N . SER A 1 86 ? -1.167 5.251 -9.424 1.00 83.88 86 SER A N 1
ATOM 680 C CA . SER A 1 86 ? -2.369 5.442 -10.240 1.00 83.88 86 SER A CA 1
ATOM 681 C C . SER A 1 86 ? -2.206 4.869 -11.652 1.00 83.88 86 SER A C 1
ATOM 683 O O . SER A 1 86 ? -3.101 4.186 -12.157 1.00 83.88 86 SER A O 1
ATOM 685 N N . ARG A 1 87 ? -1.046 5.079 -12.293 1.00 84.38 87 ARG A N 1
ATOM 686 C CA . ARG A 1 87 ? -0.773 4.523 -13.625 1.00 84.38 87 ARG A CA 1
ATOM 687 C C . ARG A 1 87 ? -0.727 3.002 -13.598 1.00 84.38 87 ARG A C 1
ATOM 689 O O . ARG A 1 87 ? -1.345 2.397 -14.467 1.00 84.38 87 ARG A O 1
ATOM 696 N N . ILE A 1 88 ? -0.080 2.393 -12.605 1.00 83.31 88 ILE A N 1
ATOM 697 C CA . ILE A 1 88 ? -0.009 0.931 -12.486 1.00 83.31 88 ILE A CA 1
ATOM 698 C C . ILE A 1 88 ? -1.407 0.335 -12.354 1.00 83.31 88 ILE A C 1
ATOM 700 O O . ILE A 1 88 ? -1.771 -0.503 -13.176 1.00 83.31 88 ILE A O 1
ATOM 704 N N . ILE A 1 89 ? -2.207 0.824 -11.398 1.00 84.25 89 ILE A N 1
ATOM 705 C CA . ILE A 1 89 ? -3.590 0.372 -11.164 1.00 84.25 89 ILE A CA 1
ATOM 706 C C . ILE A 1 89 ? -4.421 0.477 -12.448 1.00 84.25 89 ILE A C 1
ATOM 708 O O . ILE A 1 89 ? -5.120 -0.465 -12.826 1.00 84.25 89 ILE A O 1
ATOM 712 N N . ARG A 1 90 ? -4.290 1.597 -13.169 1.00 82.12 90 ARG A N 1
ATOM 713 C CA . ARG A 1 90 ? -4.994 1.816 -14.436 1.00 82.12 90 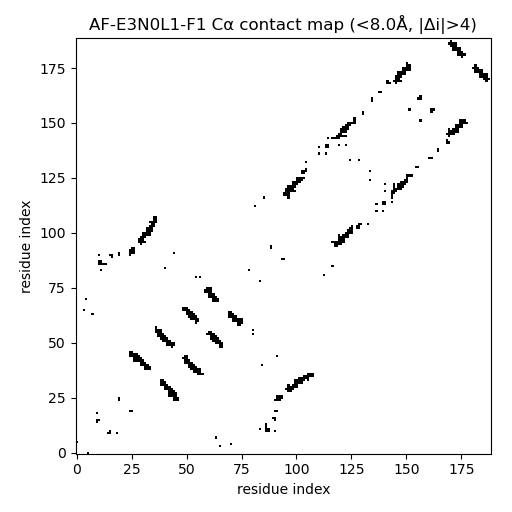ARG A CA 1
ATOM 714 C C . ARG A 1 90 ? -4.546 0.851 -15.533 1.00 82.12 90 ARG A C 1
ATOM 716 O O . ARG A 1 90 ? -5.377 0.366 -16.290 1.00 82.12 90 ARG A O 1
ATOM 723 N N . VAL A 1 91 ? -3.246 0.584 -15.653 1.00 79.88 91 VAL A N 1
ATOM 724 C CA . VAL A 1 91 ? -2.692 -0.269 -16.718 1.00 79.88 91 VAL A CA 1
ATOM 725 C C . VAL A 1 91 ? -3.081 -1.732 -16.529 1.00 79.88 91 VAL A C 1
ATOM 727 O O . VAL A 1 91 ? -3.366 -2.406 -17.519 1.00 79.88 91 VAL A O 1
ATOM 730 N N . ILE A 1 92 ? -3.140 -2.204 -15.284 1.00 79.31 92 ILE A N 1
ATOM 731 C CA . ILE A 1 92 ? -3.537 -3.580 -14.942 1.00 79.31 92 ILE A CA 1
ATOM 732 C C . ILE A 1 92 ? -5.057 -3.765 -14.819 1.00 79.31 92 ILE A C 1
ATOM 734 O O . ILE A 1 92 ? -5.513 -4.874 -14.543 1.00 79.31 92 ILE A O 1
ATOM 738 N N . HIS A 1 93 ? -5.825 -2.694 -15.063 1.00 78.44 93 HIS A N 1
ATOM 739 C CA . HIS A 1 93 ? -7.290 -2.653 -15.040 1.00 78.44 93 HIS A CA 1
ATOM 740 C C . HIS A 1 93 ? -7.900 -3.152 -13.722 1.00 78.44 93 HIS A C 1
ATOM 742 O O . HIS A 1 93 ? -8.906 -3.862 -13.736 1.00 78.44 93 HIS A O 1
ATOM 748 N N . SER A 1 94 ? -7.291 -2.794 -12.588 1.00 82.69 94 SER A N 1
ATOM 749 C CA . SER A 1 94 ? -7.847 -3.157 -11.284 1.00 82.69 94 SER A CA 1
ATOM 750 C C . SER A 1 94 ? -8.776 -2.081 -10.746 1.00 82.69 94 SER A C 1
ATOM 752 O O . SER A 1 94 ? -8.436 -0.899 -10.742 1.00 82.69 94 SER A O 1
ATOM 754 N N . ASN A 1 95 ? -9.910 -2.523 -10.209 1.00 84.50 95 ASN A N 1
ATOM 755 C CA . ASN A 1 95 ? -10.863 -1.676 -9.493 1.00 84.50 95 ASN A CA 1
ATOM 756 C C . ASN A 1 95 ? -10.718 -1.795 -7.973 1.00 84.50 95 ASN A C 1
ATOM 758 O O . ASN A 1 95 ? -11.508 -1.204 -7.243 1.00 84.50 95 ASN A O 1
ATOM 762 N N . TYR A 1 96 ? -9.750 -2.580 -7.494 1.00 86.50 96 TYR A N 1
ATOM 763 C CA . TYR A 1 96 ? -9.514 -2.756 -6.070 1.00 86.50 96 TYR A CA 1
ATOM 764 C C . TYR A 1 96 ? -8.038 -2.997 -5.730 1.00 86.50 96 TYR A C 1
ATOM 766 O O . TYR A 1 96 ? -7.225 -3.337 -6.592 1.00 86.50 96 TYR A O 1
ATOM 774 N N . ILE A 1 97 ? -7.706 -2.829 -4.454 1.00 90.31 97 ILE A N 1
ATOM 775 C CA . ILE A 1 97 ? -6.465 -3.279 -3.820 1.00 90.31 97 ILE A CA 1
ATOM 776 C C . ILE A 1 97 ? -6.829 -4.407 -2.864 1.00 90.31 97 ILE A C 1
ATOM 778 O O . ILE A 1 97 ? -7.719 -4.241 -2.036 1.00 90.31 97 ILE A O 1
ATOM 782 N N . ASP A 1 98 ? -6.162 -5.554 -2.967 1.00 89.94 98 ASP A N 1
ATOM 783 C CA . ASP A 1 98 ? -6.461 -6.696 -2.101 1.00 89.94 98 ASP A CA 1
ATOM 784 C C . ASP A 1 98 ? -6.005 -6.449 -0.677 1.00 89.94 98 ASP A C 1
ATOM 786 O O . ASP A 1 98 ? -6.745 -6.731 0.252 1.00 89.94 98 ASP A O 1
ATOM 790 N N . TYR A 1 99 ? -4.804 -5.902 -0.507 1.00 89.38 99 TYR A N 1
ATOM 791 C CA . TYR A 1 99 ? -4.218 -5.716 0.811 1.00 89.38 99 TYR A CA 1
ATOM 792 C C . TYR A 1 99 ? -3.482 -4.387 0.908 1.00 89.38 99 TYR A C 1
ATOM 794 O O . TYR A 1 99 ? -2.538 -4.141 0.155 1.00 89.38 99 TYR A O 1
ATOM 802 N N . LEU A 1 100 ? -3.879 -3.553 1.861 1.00 90.94 100 LEU A N 1
ATOM 803 C CA . LEU A 1 100 ? -3.167 -2.351 2.263 1.00 90.94 100 LEU A CA 1
ATOM 804 C C . LEU A 1 100 ? -2.537 -2.569 3.639 1.00 90.94 100 LEU A C 1
ATOM 806 O O . LEU A 1 100 ? -3.233 -2.844 4.606 1.00 90.94 100 LEU A O 1
ATOM 810 N N . SER A 1 101 ? -1.230 -2.366 3.747 1.00 90.12 101 SER A N 1
ATOM 811 C CA . SER A 1 101 ? -0.502 -2.336 5.012 1.00 90.12 101 SER A CA 1
ATOM 812 C C . SER A 1 101 ? 0.041 -0.932 5.266 1.00 90.12 101 SER A C 1
ATOM 814 O O . SER A 1 101 ? 0.670 -0.341 4.390 1.00 90.12 101 SER A O 1
ATOM 816 N N . VAL A 1 102 ? -0.181 -0.399 6.467 1.00 88.81 102 VAL A N 1
ATOM 817 C CA . VAL A 1 102 ? 0.451 0.840 6.940 1.00 88.81 102 VAL A CA 1
ATOM 818 C C . VAL A 1 102 ? 1.268 0.497 8.177 1.00 88.81 102 VAL A C 1
ATOM 820 O O . VAL A 1 102 ? 0.719 0.291 9.258 1.00 88.81 102 VAL A O 1
ATOM 823 N N . SER A 1 103 ? 2.582 0.338 8.002 1.00 82.25 103 SER A N 1
ATOM 824 C CA . SER A 1 103 ? 3.442 -0.242 9.041 1.00 82.25 103 SER A CA 1
ATOM 825 C C . SER A 1 103 ? 4.073 0.790 9.976 1.00 82.25 103 SER A C 1
ATOM 827 O O . SER A 1 103 ? 4.483 0.461 11.084 1.00 82.25 103 SER A O 1
ATOM 829 N N . GLU A 1 104 ? 4.207 2.030 9.517 1.00 83.31 104 GLU A N 1
ATOM 830 C CA . GLU A 1 104 ? 4.902 3.110 10.216 1.00 83.31 104 GLU A CA 1
ATOM 831 C C . GLU A 1 104 ? 4.250 4.446 9.863 1.00 83.31 104 GLU A C 1
ATOM 833 O O . GLU A 1 104 ? 3.604 4.553 8.821 1.00 83.31 104 GLU A O 1
ATOM 838 N N . LEU A 1 105 ? 4.467 5.477 10.688 1.00 83.19 105 LEU A N 1
ATOM 839 C CA . LEU A 1 105 ? 3.962 6.822 10.417 1.00 83.19 105 LEU A CA 1
ATOM 840 C C . LEU A 1 105 ? 4.655 7.424 9.177 1.00 83.19 105 LEU A C 1
ATOM 842 O O . LEU A 1 105 ? 5.855 7.721 9.233 1.00 83.19 105 LEU A O 1
ATOM 846 N N . PRO A 1 106 ? 3.929 7.647 8.070 1.00 83.56 106 PRO A N 1
ATOM 847 C CA . PRO A 1 106 ? 4.515 8.200 6.855 1.00 83.56 106 PRO A CA 1
ATOM 848 C C . PRO A 1 106 ? 4.944 9.656 7.053 1.00 83.56 106 PRO A C 1
ATOM 850 O O . PRO A 1 106 ? 4.208 10.452 7.630 1.00 83.56 106 PRO A O 1
ATOM 853 N N . ARG A 1 107 ? 6.116 10.038 6.532 1.00 85.25 107 ARG A N 1
ATOM 854 C CA . ARG A 1 107 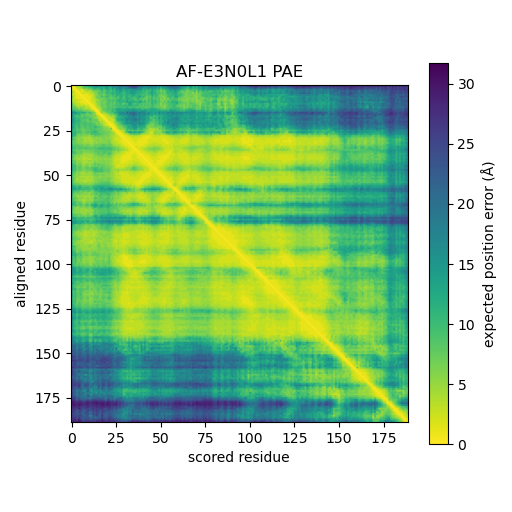? 6.607 11.437 6.536 1.00 85.25 107 ARG A CA 1
ATOM 855 C C . ARG A 1 107 ? 6.185 12.224 5.293 1.00 85.25 107 ARG A C 1
ATOM 857 O O . ARG A 1 107 ? 6.847 13.172 4.882 1.00 85.25 107 ARG A O 1
ATOM 864 N N . TYR A 1 108 ? 5.110 11.789 4.662 1.00 83.69 108 TYR A N 1
ATOM 865 C CA . TYR A 1 108 ? 4.547 12.344 3.441 1.00 83.69 108 TYR A CA 1
ATOM 866 C C . TYR A 1 108 ? 3.027 12.310 3.546 1.00 83.69 108 TYR A C 1
ATOM 868 O O . TYR A 1 108 ? 2.476 11.684 4.452 1.00 83.69 108 TYR A O 1
ATOM 876 N N . ASP A 1 109 ? 2.355 12.979 2.614 1.00 84.31 109 ASP A N 1
ATOM 877 C CA . ASP A 1 109 ? 0.899 13.080 2.591 1.00 84.31 109 ASP A CA 1
ATOM 878 C C . ASP A 1 109 ? 0.236 11.747 2.198 1.00 84.31 109 ASP A C 1
ATOM 880 O O . ASP A 1 109 ? -0.183 11.515 1.062 1.00 84.31 109 ASP A O 1
ATOM 884 N N . VAL A 1 110 ? 0.203 10.826 3.162 1.00 84.31 110 VAL A N 1
ATOM 885 C CA . VAL A 1 110 ? -0.390 9.497 3.014 1.00 84.31 110 VAL A CA 1
ATOM 886 C C . VAL A 1 110 ? -1.906 9.572 2.876 1.00 84.31 110 VAL A C 1
ATOM 888 O O . VAL A 1 110 ? -2.490 8.748 2.184 1.00 84.31 110 VAL A O 1
ATOM 891 N N . PHE A 1 111 ? -2.569 10.553 3.487 1.00 86.88 111 PHE A N 1
ATOM 892 C CA . PHE A 1 111 ? -4.029 10.628 3.462 1.00 86.88 111 PHE A CA 1
ATOM 893 C C . PHE A 1 111 ? -4.546 10.942 2.060 1.00 86.88 111 PHE A C 1
ATOM 895 O O . PHE A 1 111 ? -5.495 10.299 1.611 1.00 86.88 111 PHE A O 1
ATOM 902 N N . ASN A 1 112 ? -3.869 11.835 1.331 1.00 86.06 112 ASN A N 1
ATOM 903 C CA . ASN A 1 112 ? -4.177 12.076 -0.077 1.00 86.06 112 ASN A CA 1
ATOM 904 C C . ASN A 1 112 ? -3.937 10.836 -0.950 1.00 86.06 112 ASN A C 1
ATOM 906 O O . ASN A 1 112 ? -4.752 10.542 -1.828 1.00 86.06 112 ASN A O 1
ATOM 910 N N . LEU A 1 113 ? -2.879 10.060 -0.674 1.00 87.06 113 LEU A N 1
ATOM 911 C CA . LEU A 1 113 ? -2.671 8.762 -1.321 1.00 87.06 113 LEU A CA 1
ATOM 912 C C . LEU A 1 113 ? -3.862 7.842 -1.075 1.00 87.06 113 LEU A C 1
ATOM 914 O O . LEU A 1 113 ? -4.515 7.439 -2.035 1.00 87.06 113 LEU A O 1
ATOM 918 N N . LEU A 1 114 ? -4.170 7.566 0.191 1.00 88.69 114 LEU A N 1
ATOM 919 C CA . LEU A 1 114 ? -5.219 6.636 0.602 1.00 88.69 114 LEU A CA 1
ATOM 920 C C . LEU A 1 114 ? -6.598 7.032 0.059 1.00 88.69 114 LEU A C 1
ATOM 922 O O . LEU A 1 114 ? -7.320 6.176 -0.444 1.00 88.69 114 LEU A O 1
ATOM 926 N N . GLY A 1 115 ? -6.942 8.322 0.083 1.00 87.19 115 GLY A N 1
ATOM 927 C CA . GLY A 1 115 ? -8.225 8.817 -0.428 1.00 87.19 115 GLY A CA 1
ATOM 928 C C . GLY A 1 115 ? -8.395 8.638 -1.942 1.00 87.19 115 GLY A C 1
ATOM 929 O O . GLY A 1 115 ? -9.517 8.470 -2.431 1.00 87.19 115 GLY A O 1
ATOM 930 N N . SER A 1 116 ? -7.289 8.625 -2.688 1.00 87.31 116 SER A N 1
ATOM 931 C CA . SER A 1 116 ? -7.287 8.436 -4.144 1.00 87.31 116 SER A CA 1
ATOM 932 C C . SER A 1 116 ? -7.262 6.969 -4.589 1.00 87.31 116 SER A C 1
ATOM 934 O O . SER A 1 116 ? -7.457 6.690 -5.774 1.00 87.31 116 SER A O 1
ATOM 936 N N . LEU A 1 117 ? -7.021 6.033 -3.665 1.00 89.25 117 LEU A N 1
ATOM 937 C CA . LEU A 1 117 ? -7.009 4.611 -3.985 1.00 89.25 117 LEU A CA 1
ATOM 938 C C . LEU A 1 117 ? -8.418 4.132 -4.392 1.00 89.25 117 LEU A C 1
ATOM 940 O O . LEU A 1 117 ? -9.434 4.710 -3.962 1.00 89.25 117 LEU A O 1
ATOM 944 N N . PRO A 1 118 ? -8.492 3.086 -5.237 1.00 88.38 118 PRO A N 1
ATOM 945 C CA . PRO A 1 118 ? -9.743 2.383 -5.493 1.00 88.38 118 PRO A CA 1
ATOM 946 C C . PRO A 1 118 ? -10.214 1.643 -4.227 1.00 88.38 118 PRO A C 1
ATOM 948 O O . PRO A 1 118 ? -9.611 1.774 -3.162 1.00 88.38 118 PRO A O 1
ATOM 951 N N . THR A 1 119 ? -11.291 0.862 -4.334 1.00 88.12 119 THR A N 1
ATOM 952 C CA . THR A 1 119 ? -11.788 0.035 -3.225 1.00 88.12 119 THR A CA 1
ATOM 953 C C . THR A 1 119 ? -10.669 -0.833 -2.653 1.00 88.12 119 THR A C 1
ATOM 955 O O . THR A 1 119 ? -9.875 -1.406 -3.394 1.00 88.12 119 THR A O 1
ATOM 958 N N . ILE A 1 120 ? -10.583 -0.941 -1.338 1.00 87.50 120 ILE A N 1
ATOM 959 C CA . ILE A 1 120 ? -9.589 -1.765 -0.652 1.00 87.50 120 ILE A CA 1
ATOM 960 C C . ILE A 1 120 ? -10.345 -2.941 -0.046 1.00 87.50 120 ILE A C 1
ATOM 962 O O . ILE A 1 120 ? -11.433 -2.739 0.473 1.00 87.50 120 ILE A O 1
ATOM 966 N N . ARG A 1 121 ? -9.831 -4.165 -0.172 1.00 83.31 121 ARG A N 1
ATOM 967 C CA . ARG A 1 121 ? -10.472 -5.354 0.411 1.00 83.31 121 ARG A CA 1
ATOM 968 C C . ARG A 1 121 ? -10.034 -5.573 1.844 1.00 83.31 121 ARG A C 1
ATOM 970 O O . ARG A 1 121 ? -10.859 -5.794 2.708 1.00 83.31 121 ARG A O 1
ATOM 977 N N . GLU A 1 122 ? -8.734 -5.500 2.087 1.00 81.75 122 GLU A N 1
ATOM 978 C CA . GLU A 1 122 ? -8.163 -5.727 3.403 1.00 81.75 122 GLU A CA 1
ATOM 979 C C . GLU A 1 122 ? -7.222 -4.580 3.757 1.00 81.75 122 GLU A C 1
ATOM 981 O O . GLU A 1 122 ? -6.374 -4.180 2.957 1.00 81.75 122 GLU A O 1
ATOM 986 N N . VAL A 1 123 ? -7.352 -4.058 4.975 1.00 84.00 123 VAL A N 1
ATOM 987 C CA . VAL A 1 123 ? -6.421 -3.077 5.535 1.00 84.00 123 VAL A CA 1
ATOM 988 C C . VAL A 1 123 ? -5.843 -3.631 6.824 1.00 84.00 123 VAL A C 1
ATOM 990 O O . VAL A 1 123 ? -6.596 -4.079 7.680 1.00 84.00 123 VAL A O 1
ATOM 993 N N . SER A 1 124 ? -4.526 -3.526 6.966 1.00 82.62 124 SER A N 1
ATOM 994 C CA . SER A 1 124 ? -3.765 -3.776 8.181 1.00 82.62 124 SER A CA 1
ATOM 995 C C . SER A 1 124 ? -2.992 -2.514 8.559 1.00 82.62 124 SER A C 1
ATOM 997 O O . SER A 1 124 ? -2.301 -1.909 7.735 1.00 82.62 124 SER A O 1
ATOM 999 N N . VAL A 1 125 ? -3.098 -2.109 9.819 1.00 80.69 125 VAL A N 1
ATOM 1000 C CA . VAL A 1 125 ? -2.349 -0.979 10.375 1.00 80.69 125 VAL A CA 1
ATOM 1001 C C . VAL A 1 125 ? -1.516 -1.497 11.536 1.00 80.69 125 VAL A C 1
ATOM 1003 O O . VAL A 1 125 ? -2.020 -2.255 12.362 1.00 80.69 125 VAL A O 1
ATOM 1006 N N . SER A 1 126 ? -0.240 -1.121 11.576 1.00 78.06 126 SER A N 1
ATOM 1007 C CA . SER A 1 126 ? 0.688 -1.598 12.599 1.00 78.06 126 SER A CA 1
ATOM 1008 C C . SER A 1 126 ? 0.341 -1.076 13.987 1.00 78.06 126 SER A C 1
ATOM 1010 O O . SER A 1 126 ? 0.060 0.110 14.179 1.00 78.06 126 SER A O 1
ATOM 1012 N N . SER A 1 127 ? 0.488 -1.967 14.963 1.00 70.00 127 SER A N 1
ATOM 1013 C CA . SER A 1 127 ? 0.413 -1.702 16.396 1.00 70.00 127 SER A CA 1
ATOM 1014 C C . SER A 1 127 ? 1.452 -0.682 16.886 1.00 70.00 127 SER A C 1
ATOM 1016 O O . SER A 1 127 ? 1.242 -0.025 17.903 1.00 70.00 127 SER A O 1
ATOM 1018 N N . SER A 1 128 ? 2.554 -0.499 16.152 1.00 74.88 128 SER A N 1
ATOM 1019 C CA . SER A 1 128 ? 3.610 0.467 16.484 1.00 74.88 128 SER A CA 1
ATOM 1020 C C . SER A 1 128 ? 3.255 1.928 16.175 1.00 74.88 128 SER A C 1
ATOM 1022 O O . SER A 1 128 ? 3.993 2.834 16.568 1.00 74.88 128 SER A O 1
ATOM 1024 N N . MET A 1 129 ? 2.160 2.188 15.452 1.00 79.19 129 MET A N 1
ATOM 1025 C CA . MET A 1 129 ? 1.746 3.549 15.112 1.00 79.19 129 MET A CA 1
ATOM 1026 C C . MET A 1 129 ? 1.030 4.241 16.282 1.00 79.19 129 MET A C 1
ATOM 1028 O O . MET A 1 129 ? 0.270 3.599 17.006 1.00 79.19 129 MET A O 1
ATOM 1032 N N . PRO A 1 130 ? 1.181 5.573 16.441 1.00 83.19 130 PRO A N 1
ATOM 1033 C CA . PRO A 1 130 ? 0.392 6.325 17.412 1.00 83.19 130 PRO A CA 1
ATOM 1034 C C . PRO A 1 130 ? -1.109 6.161 17.152 1.00 83.19 130 PRO A C 1
ATOM 1036 O O . PRO A 1 130 ? -1.559 6.310 16.013 1.00 83.19 130 PRO A O 1
ATOM 1039 N N . ALA A 1 131 ? -1.899 5.928 18.201 1.00 79.56 131 ALA A N 1
ATOM 1040 C CA . ALA A 1 131 ? -3.328 5.633 18.071 1.00 79.56 131 ALA A CA 1
ATOM 1041 C C . ALA A 1 131 ? -4.113 6.723 17.310 1.00 79.56 131 ALA A C 1
ATOM 1043 O O . ALA A 1 131 ? -4.987 6.426 16.496 1.00 79.56 131 ALA A O 1
ATOM 1044 N N . THR A 1 132 ? -3.746 7.995 17.489 1.00 81.56 132 THR A N 1
ATOM 1045 C CA . THR A 1 132 ? -4.331 9.125 16.746 1.00 81.56 132 THR A CA 1
ATOM 1046 C C . THR A 1 132 ? -4.082 9.042 15.238 1.00 81.56 132 THR A C 1
ATOM 1048 O O . THR A 1 132 ? -4.982 9.349 14.458 1.00 81.56 132 THR A O 1
ATOM 1051 N N . ALA A 1 133 ? -2.899 8.591 14.816 1.00 83.06 133 ALA A N 1
ATOM 1052 C CA . ALA A 1 133 ? -2.569 8.398 13.407 1.00 83.06 133 ALA A CA 1
ATOM 1053 C C . ALA A 1 133 ? -3.325 7.203 12.816 1.00 83.06 133 ALA A C 1
ATOM 1055 O O . ALA A 1 133 ? -3.847 7.295 11.706 1.00 83.06 133 ALA A O 1
ATOM 1056 N N . VAL A 1 134 ? -3.448 6.109 13.573 1.00 81.81 134 VAL A N 1
ATOM 1057 C CA . VAL A 1 134 ? -4.251 4.946 13.168 1.00 81.81 134 VAL A CA 1
ATOM 1058 C C . VAL A 1 134 ? -5.704 5.355 12.933 1.00 81.81 134 VAL A C 1
ATOM 1060 O O . VAL A 1 134 ? -6.261 5.054 11.882 1.00 81.81 134 VAL A O 1
ATOM 1063 N N . VAL A 1 135 ? -6.296 6.120 13.854 1.00 82.12 135 VAL A N 1
ATOM 1064 C CA . VAL A 1 135 ? -7.658 6.658 13.708 1.00 82.12 135 VAL A CA 1
ATOM 1065 C C . VAL A 1 135 ? -7.808 7.493 12.431 1.00 82.12 135 VAL A C 1
ATOM 1067 O O . VAL A 1 135 ? -8.807 7.360 11.726 1.00 82.12 135 VAL A O 1
ATOM 1070 N N . GLN A 1 136 ? -6.828 8.335 12.096 1.00 84.94 136 GLN A N 1
ATOM 1071 C CA . GLN A 1 136 ? -6.863 9.126 10.861 1.00 84.94 136 GLN A CA 1
ATOM 1072 C C . GLN A 1 136 ? -6.768 8.255 9.604 1.00 84.94 136 GLN A C 1
ATOM 1074 O O . GLN A 1 136 ? -7.514 8.486 8.654 1.00 84.94 136 GLN A O 1
ATOM 1079 N N . VAL A 1 137 ? -5.896 7.242 9.602 1.00 85.38 137 VAL A N 1
ATOM 1080 C CA . VAL A 1 137 ? -5.780 6.285 8.490 1.00 85.38 137 VAL A CA 1
ATOM 1081 C C . VAL A 1 137 ? -7.109 5.569 8.292 1.00 85.38 137 VAL A C 1
ATOM 1083 O O . VAL A 1 137 ? -7.637 5.576 7.181 1.00 85.38 137 VAL A O 1
ATOM 1086 N N . LEU A 1 138 ? -7.680 5.034 9.376 1.00 82.81 138 LEU A N 1
ATOM 1087 C CA . LEU A 1 138 ? -8.953 4.319 9.363 1.00 82.81 138 LEU A CA 1
ATOM 1088 C C . LEU A 1 138 ? -10.090 5.184 8.820 1.00 82.81 138 LEU A C 1
ATOM 1090 O O . LEU A 1 138 ? -10.815 4.732 7.944 1.00 82.81 138 LEU A O 1
ATOM 1094 N N . ARG A 1 139 ? -10.197 6.454 9.223 1.00 84.62 139 ARG A N 1
ATOM 1095 C CA . ARG A 1 139 ? -11.220 7.371 8.682 1.00 84.62 139 ARG A CA 1
ATOM 1096 C C . ARG A 1 139 ? -11.191 7.494 7.160 1.00 84.62 139 ARG A C 1
ATOM 1098 O O . ARG A 1 139 ? -12.245 7.645 6.555 1.00 84.62 139 ARG A O 1
ATOM 1105 N N . VAL A 1 140 ? -10.011 7.451 6.547 1.00 87.25 140 VAL A N 1
ATOM 1106 C CA . VAL A 1 140 ? -9.878 7.570 5.089 1.00 87.25 140 VAL A CA 1
ATOM 1107 C C . VAL A 1 140 ? -10.155 6.235 4.400 1.00 87.25 140 VAL A C 1
ATOM 1109 O O . VAL A 1 140 ? -10.898 6.192 3.422 1.00 87.25 140 VAL A O 1
ATOM 1112 N N . VAL A 1 141 ? -9.576 5.141 4.900 1.00 83.44 141 VAL A N 1
ATOM 1113 C CA . VAL A 1 141 ? -9.679 3.821 4.250 1.00 83.44 141 VAL A CA 1
ATOM 1114 C C . VAL A 1 141 ? -11.029 3.145 4.465 1.00 83.44 141 VAL A C 1
ATOM 1116 O O . VAL A 1 141 ? -11.455 2.401 3.591 1.00 83.44 141 VAL A O 1
ATOM 1119 N N . LEU A 1 142 ? -11.741 3.432 5.558 1.00 78.00 142 LEU A N 1
ATOM 1120 C CA . LEU A 1 142 ? -13.079 2.882 5.815 1.00 78.00 142 LEU A CA 1
ATOM 1121 C C . LEU A 1 142 ? -14.137 3.381 4.839 1.00 78.00 142 LEU A C 1
ATOM 1123 O O . LEU A 1 142 ? -15.074 2.662 4.537 1.00 78.00 142 LEU A O 1
ATOM 1127 N N . LEU A 1 143 ? -13.937 4.556 4.243 1.00 78.81 143 LEU A N 1
ATOM 1128 C CA . LEU A 1 143 ? -14.775 5.023 3.135 1.00 78.81 143 LEU A CA 1
ATOM 1129 C C . LEU A 1 143 ? -14.553 4.218 1.841 1.00 78.81 143 LEU A C 1
ATOM 1131 O O . LEU A 1 143 ? -15.220 4.456 0.835 1.00 78.81 143 LEU A O 1
ATOM 1135 N N . LYS A 1 144 ? -13.559 3.323 1.828 1.00 77.38 144 LYS A N 1
ATOM 1136 C CA . LYS A 1 144 ? -13.078 2.598 0.650 1.00 77.38 144 LYS A CA 1
ATOM 1137 C C . LYS A 1 144 ? -13.074 1.085 0.837 1.00 77.38 144 LYS A C 1
ATOM 1139 O O . LYS A 1 144 ? -12.770 0.399 -0.134 1.00 77.38 144 LYS A O 1
ATOM 1144 N N . THR A 1 145 ? -13.374 0.566 2.025 1.00 72.12 145 THR A N 1
ATOM 1145 C CA . THR A 1 145 ? -13.378 -0.875 2.299 1.00 72.12 145 THR A CA 1
ATOM 1146 C C . THR A 1 145 ? -14.691 -1.323 2.920 1.00 72.12 145 THR A C 1
ATOM 1148 O O . THR A 1 145 ? -15.289 -0.588 3.695 1.00 72.12 145 THR A O 1
ATOM 1151 N N . SER A 1 146 ? -15.112 -2.541 2.590 1.00 66.62 146 SER A N 1
ATOM 1152 C CA . SER A 1 146 ? -16.197 -3.257 3.266 1.00 66.62 146 SER A CA 1
ATOM 1153 C C . SER A 1 146 ? -15.679 -4.284 4.286 1.00 66.62 146 SER A C 1
ATOM 1155 O O . SER A 1 146 ? -16.451 -4.783 5.102 1.00 66.62 146 SER A O 1
ATOM 1157 N N . GLU A 1 147 ? -14.378 -4.601 4.257 1.00 67.69 147 GLU A N 1
ATOM 1158 C CA . GLU A 1 147 ? -13.729 -5.576 5.140 1.00 67.69 147 GLU A CA 1
ATOM 1159 C C . GLU A 1 147 ? -12.451 -4.993 5.776 1.00 67.69 147 GLU A C 1
ATOM 1161 O O . GLU A 1 147 ? -11.642 -4.306 5.144 1.00 67.69 147 GLU A O 1
ATOM 1166 N N . LEU A 1 148 ? -12.268 -5.225 7.076 1.00 69.50 148 LEU A N 1
ATOM 1167 C CA . LEU A 1 148 ? -11.159 -4.653 7.836 1.00 69.50 148 LEU A CA 1
ATOM 1168 C C . LEU A 1 148 ? -10.478 -5.699 8.720 1.00 69.50 148 LEU A C 1
ATOM 1170 O O . LEU A 1 148 ? -11.138 -6.327 9.545 1.00 69.50 148 LEU A O 1
ATOM 1174 N N . ASN A 1 149 ? -9.146 -5.802 8.624 1.00 64.75 149 ASN A N 1
ATOM 1175 C CA . ASN A 1 149 ? -8.335 -6.706 9.443 1.00 64.75 149 ASN A CA 1
ATOM 1176 C C . ASN A 1 149 ? -7.448 -5.909 10.405 1.00 64.75 149 ASN A C 1
ATOM 1178 O O . ASN A 1 149 ? -6.343 -5.475 10.081 1.00 64.75 149 ASN A O 1
ATOM 1182 N N . LEU A 1 150 ? -7.937 -5.727 11.625 1.00 64.12 150 LEU A N 1
ATOM 1183 C CA . LEU A 1 150 ? -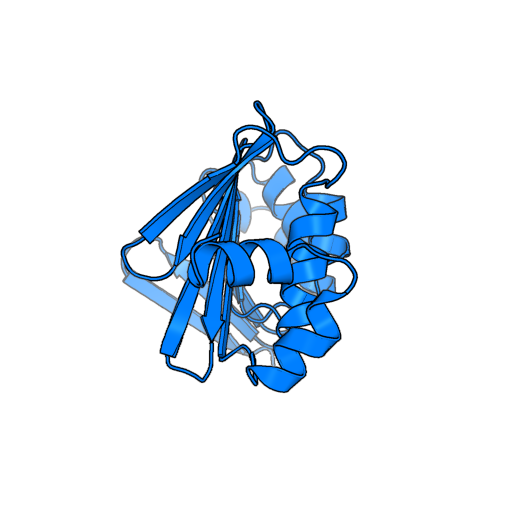7.251 -4.979 12.667 1.00 64.12 150 LEU A CA 1
ATOM 1184 C C . LEU A 1 150 ? -6.414 -5.877 13.569 1.00 64.12 150 LEU A C 1
ATOM 1186 O O . LEU A 1 150 ? -6.855 -6.937 14.012 1.00 64.12 150 LEU A O 1
ATOM 1190 N N . TYR A 1 151 ? -5.249 -5.360 13.944 1.00 64.81 151 TYR A N 1
ATOM 1191 C CA . TYR A 1 151 ? -4.426 -5.878 15.035 1.00 64.81 151 TYR A CA 1
ATOM 1192 C C . TYR A 1 151 ? -4.326 -4.784 16.105 1.00 64.81 151 TYR A C 1
ATOM 1194 O O . TYR A 1 151 ? -3.343 -4.043 16.150 1.00 64.81 151 TYR A O 1
ATOM 1202 N N . PRO A 1 152 ? -5.402 -4.559 16.882 1.00 59.31 152 PRO A N 1
ATOM 1203 C CA . PRO A 1 152 ? -5.461 -3.426 17.787 1.00 59.31 152 PRO A CA 1
ATOM 1204 C C . PRO A 1 152 ? -4.500 -3.624 18.962 1.00 59.31 152 PRO A C 1
ATOM 1206 O O . PRO A 1 152 ? -4.338 -4.726 19.484 1.00 59.31 152 PRO A O 1
ATOM 1209 N N . THR A 1 153 ? -3.885 -2.528 19.395 1.00 61.47 153 THR A N 1
ATOM 1210 C CA . THR A 1 153 ? -3.180 -2.452 20.678 1.00 61.47 153 THR A CA 1
ATOM 1211 C C . THR A 1 153 ? -4.133 -2.045 21.790 1.00 61.47 153 THR A C 1
ATOM 1213 O O . THR A 1 153 ? -5.189 -1.468 21.525 1.00 61.47 153 THR A O 1
ATOM 1216 N N . ASP A 1 154 ? -3.709 -2.236 23.040 1.00 57.59 154 ASP A N 1
ATOM 1217 C CA . ASP A 1 154 ? -4.452 -1.789 24.227 1.00 57.59 154 ASP A CA 1
ATOM 1218 C C . ASP A 1 154 ? -4.753 -0.275 24.203 1.00 57.59 154 ASP A C 1
ATOM 1220 O O . ASP A 1 154 ? -5.748 0.191 24.755 1.00 57.59 154 ASP A O 1
ATOM 1224 N N . GLN A 1 155 ? -3.914 0.522 23.529 1.00 53.97 155 GLN A N 1
ATOM 1225 C CA . GLN A 1 155 ? -4.149 1.958 23.339 1.00 53.97 155 GLN A CA 1
ATOM 1226 C C . GLN A 1 155 ? -5.269 2.244 22.333 1.00 53.97 155 GLN A C 1
ATOM 1228 O O . GLN A 1 155 ? -5.966 3.246 22.467 1.00 53.97 155 GLN A O 1
ATOM 1233 N N . LEU A 1 156 ? -5.448 1.379 21.333 1.00 62.38 156 LEU A N 1
ATOM 1234 C CA . LEU A 1 156 ? -6.472 1.517 20.301 1.00 62.38 156 LEU A CA 1
ATOM 1235 C C . LEU A 1 156 ? -7.856 1.115 20.822 1.00 62.38 156 LEU A C 1
ATOM 1237 O O . LEU A 1 156 ? -8.841 1.802 20.560 1.00 62.38 156 LEU A O 1
ATOM 1241 N N . THR A 1 157 ? -7.927 0.017 21.579 1.00 61.00 157 THR A N 1
ATOM 1242 C CA . THR A 1 157 ? -9.187 -0.547 22.093 1.00 61.00 157 THR A CA 1
ATOM 1243 C C . THR A 1 157 ? -9.880 0.348 23.117 1.00 61.00 157 THR A C 1
ATOM 1245 O O . THR A 1 157 ? -11.103 0.297 23.235 1.00 61.00 157 THR A O 1
ATOM 1248 N N . ASN A 1 158 ? -9.117 1.191 23.820 1.00 61.59 158 ASN A N 1
ATOM 1249 C CA . ASN A 1 158 ? -9.625 2.109 24.844 1.00 61.59 158 ASN A CA 1
ATOM 1250 C C . ASN A 1 158 ? -10.097 3.465 24.286 1.00 61.59 158 ASN A C 1
ATOM 1252 O O . ASN A 1 158 ? -10.526 4.326 25.050 1.00 61.59 158 ASN A O 1
ATOM 1256 N N . MET A 1 159 ? -10.015 3.691 22.970 1.00 64.94 159 MET A N 1
ATOM 1257 C CA . MET A 1 159 ? -10.488 4.935 22.362 1.00 64.94 159 MET A CA 1
ATOM 1258 C C . MET A 1 159 ? -11.957 4.814 21.943 1.00 64.94 159 MET A C 1
ATOM 1260 O O . MET A 1 159 ? -12.263 4.146 20.961 1.00 64.94 159 MET A O 1
ATOM 1264 N N . GLU A 1 160 ? -12.861 5.546 22.601 1.00 68.19 160 GLU A N 1
ATOM 1265 C CA . GLU A 1 160 ? -14.283 5.649 22.203 1.00 68.19 160 GLU A CA 1
ATOM 1266 C C . GLU A 1 160 ? -14.436 5.995 20.713 1.00 68.19 160 GLU A C 1
ATOM 1268 O O . GLU A 1 160 ? -15.171 5.344 19.976 1.00 68.19 160 GLU A O 1
ATOM 1273 N N . LYS A 1 161 ? -13.620 6.935 20.219 1.00 66.62 161 LYS A N 1
ATOM 1274 C CA . LYS A 1 161 ? -13.583 7.321 18.798 1.00 66.62 161 LYS A CA 1
ATOM 1275 C C . LYS A 1 161 ? -13.243 6.164 17.858 1.00 66.62 161 LYS A C 1
ATOM 1277 O O . LYS A 1 161 ? -13.649 6.191 16.705 1.00 66.62 161 LYS A O 1
ATOM 1282 N N . PHE A 1 162 ? -12.454 5.187 18.303 1.00 69.75 162 PHE A N 1
ATOM 1283 C CA . PHE A 1 162 ? -12.146 4.002 17.506 1.00 69.75 162 PHE A CA 1
ATOM 1284 C C . PHE A 1 162 ? -13.362 3.071 17.433 1.00 69.75 162 PHE A C 1
ATOM 1286 O O . PHE A 1 162 ? -13.684 2.590 16.351 1.00 69.75 162 PHE A O 1
ATOM 1293 N N . GLN A 1 163 ? -14.087 2.899 18.540 1.00 69.25 163 GLN A N 1
ATOM 1294 C CA . GLN A 1 163 ? -15.326 2.117 18.575 1.00 69.25 163 GLN A CA 1
ATOM 1295 C C . GLN A 1 163 ? -16.413 2.735 17.679 1.00 69.25 163 GLN A C 1
ATOM 1297 O O . GLN A 1 163 ? -16.997 2.029 16.861 1.00 69.25 163 GLN A O 1
ATOM 1302 N N . GLU A 1 164 ? -16.615 4.055 17.744 1.00 71.00 164 GLU A N 1
ATOM 1303 C CA . GLU A 1 164 ? -17.546 4.782 16.862 1.00 71.00 164 GLU A CA 1
ATOM 1304 C C . GLU A 1 164 ? -17.228 4.571 15.375 1.00 71.00 164 GLU A C 1
ATOM 1306 O O . GLU A 1 164 ? -18.118 4.340 14.557 1.00 71.00 164 GLU A O 1
ATOM 1311 N N . ILE A 1 165 ? -15.940 4.628 15.023 1.00 70.12 165 ILE A N 1
ATOM 1312 C CA . ILE A 1 165 ? -15.469 4.460 13.646 1.00 70.12 165 ILE A CA 1
ATOM 1313 C C . ILE A 1 165 ? -15.751 3.047 13.121 1.00 70.12 165 ILE A C 1
ATOM 1315 O O . ILE A 1 165 ? -16.097 2.899 11.947 1.00 70.12 165 ILE A O 1
ATOM 1319 N N . LEU A 1 166 ? -15.617 2.025 13.971 1.00 68.38 166 LEU A N 1
ATOM 1320 C CA . LEU A 1 166 ? -15.853 0.631 13.591 1.00 68.38 166 LEU A CA 1
ATOM 1321 C C . LEU A 1 166 ? -17.331 0.300 13.408 1.00 68.38 166 LEU A C 1
ATOM 1323 O O . LEU A 1 166 ? -17.671 -0.450 12.499 1.00 68.38 166 LEU A O 1
ATOM 1327 N N . ILE A 1 167 ? -18.204 0.867 14.241 1.00 67.06 167 ILE A N 1
ATOM 1328 C CA . ILE A 1 167 ? -19.644 0.576 14.210 1.00 67.06 167 ILE A CA 1
ATOM 1329 C C . ILE A 1 167 ? -20.307 1.130 12.938 1.00 67.06 167 ILE A C 1
ATOM 1331 O O . ILE A 1 167 ? -21.283 0.563 12.458 1.00 67.06 167 ILE A O 1
ATOM 1335 N N . ALA A 1 168 ? -19.785 2.223 12.377 1.00 61.75 168 ALA A N 1
ATOM 1336 C CA . ALA A 1 168 ? -20.499 2.981 11.354 1.00 61.75 168 ALA A CA 1
ATOM 1337 C C . ALA A 1 168 ? -20.300 2.506 9.900 1.00 61.75 168 ALA A C 1
ATOM 1339 O O . ALA A 1 168 ? -21.092 2.906 9.053 1.00 61.75 168 ALA A O 1
ATOM 1340 N N . ASN A 1 169 ? -19.253 1.732 9.569 1.00 62.16 169 ASN A N 1
ATOM 1341 C CA . ASN A 1 169 ? -18.789 1.638 8.168 1.00 62.16 169 ASN A CA 1
ATOM 1342 C C . ASN A 1 169 ? -18.266 0.261 7.699 1.00 62.16 169 ASN A C 1
ATOM 1344 O O . ASN A 1 169 ? -17.478 0.223 6.758 1.00 62.16 169 ASN A O 1
ATOM 1348 N N . LEU A 1 170 ? -18.626 -0.865 8.331 1.00 67.50 170 LEU A N 1
ATOM 1349 C CA . LEU A 1 170 ? -18.035 -2.174 7.991 1.00 67.50 170 LEU A CA 1
ATOM 1350 C C . LEU A 1 170 ? -19.047 -3.321 7.956 1.00 67.50 170 LEU A C 1
ATOM 1352 O O . LEU A 1 170 ? -19.809 -3.50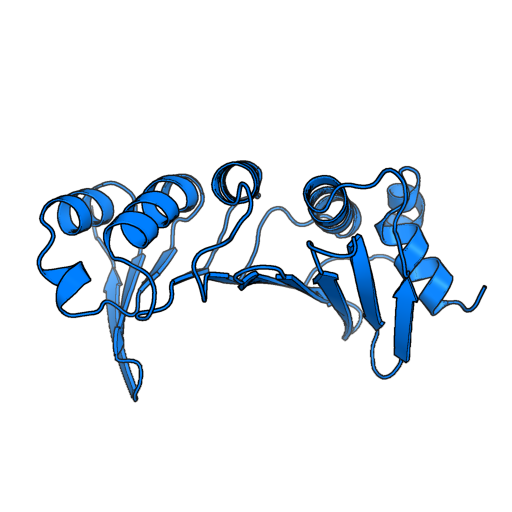1 8.903 1.00 67.50 170 LEU A O 1
ATOM 1356 N N . ASP A 1 171 ? -18.967 -4.150 6.909 1.00 67.88 171 ASP A N 1
ATOM 1357 C CA . ASP A 1 171 ? -19.717 -5.411 6.809 1.00 67.88 171 ASP A CA 1
ATOM 1358 C C . ASP A 1 171 ? -19.019 -6.528 7.608 1.00 67.88 171 ASP A C 1
ATOM 1360 O O . ASP A 1 171 ? -19.656 -7.403 8.205 1.00 67.88 171 ASP A O 1
ATOM 1364 N N . VAL A 1 172 ? -17.679 -6.510 7.620 1.00 66.62 172 VAL A N 1
ATOM 1365 C CA . VAL A 1 172 ? -16.837 -7.511 8.288 1.00 66.62 172 VAL A CA 1
ATOM 1366 C C . VAL A 1 172 ? -15.656 -6.845 8.992 1.00 66.62 172 VAL A C 1
ATOM 1368 O O . VAL A 1 172 ? -14.925 -6.050 8.398 1.00 66.62 172 VAL A O 1
ATOM 1371 N N . ILE A 1 173 ? -15.433 -7.223 10.252 1.00 68.56 173 ILE A N 1
ATOM 1372 C CA . ILE A 1 173 ? -14.287 -6.799 11.058 1.00 68.56 173 ILE A CA 1
ATOM 1373 C C . ILE A 1 173 ? -13.590 -8.037 11.611 1.00 68.56 173 ILE A C 1
ATOM 1375 O O . ILE A 1 173 ? -14.154 -8.785 12.408 1.00 68.56 173 ILE A O 1
ATOM 1379 N N . ASN A 1 174 ? -12.330 -8.236 11.243 1.00 65.69 174 ASN A N 1
ATOM 1380 C CA . ASN A 1 174 ? -11.484 -9.254 11.847 1.00 65.69 174 ASN A CA 1
ATOM 1381 C C . ASN A 1 174 ? -10.509 -8.582 12.818 1.00 65.69 174 ASN A C 1
ATOM 1383 O O . ASN A 1 174 ? -9.748 -7.696 12.435 1.00 65.69 174 ASN A O 1
ATOM 1387 N N . ILE A 1 175 ? -10.526 -9.006 14.078 1.00 64.62 175 ILE A N 1
ATOM 1388 C CA . ILE A 1 175 ? -9.660 -8.505 15.145 1.00 64.62 175 ILE A CA 1
ATOM 1389 C C . ILE A 1 175 ? -8.712 -9.629 15.560 1.00 64.62 175 ILE A C 1
ATOM 1391 O O . ILE A 1 175 ? -9.149 -10.679 16.032 1.00 64.62 175 ILE A O 1
ATOM 1395 N N . GLY A 1 176 ? -7.406 -9.434 15.384 1.00 62.41 176 GLY A N 1
ATOM 1396 C CA . GLY A 1 176 ? -6.386 -10.418 15.749 1.00 62.41 176 GLY A CA 1
ATOM 1397 C C . GLY A 1 176 ? -5.345 -9.897 16.737 1.00 62.41 176 GLY A C 1
ATOM 1398 O O . GLY A 1 176 ? -5.177 -8.694 16.904 1.00 62.41 176 GLY A O 1
ATOM 1399 N N . ARG A 1 177 ? -4.606 -10.815 17.373 1.00 55.22 177 ARG A N 1
ATOM 1400 C CA . ARG A 1 177 ? -3.332 -10.503 18.051 1.00 55.22 177 ARG A CA 1
ATOM 1401 C C . ARG A 1 177 ? -2.157 -10.826 17.127 1.00 55.22 177 ARG A C 1
ATOM 1403 O O . ARG A 1 177 ? -2.230 -11.810 16.392 1.00 55.22 177 ARG A O 1
ATOM 1410 N N . ASP A 1 178 ? -1.067 -10.059 17.235 1.00 50.12 178 ASP A N 1
ATOM 1411 C CA . ASP A 1 178 ? 0.171 -10.211 16.440 1.00 50.12 178 ASP A CA 1
ATOM 1412 C C . ASP A 1 178 ? 0.779 -11.640 16.489 1.00 50.12 178 ASP A C 1
ATOM 1414 O O . ASP A 1 178 ? 1.597 -11.988 15.641 1.00 50.12 178 ASP A O 1
ATOM 1418 N N . PHE A 1 179 ? 0.339 -12.511 17.415 1.00 42.47 179 PHE A N 1
ATOM 1419 C CA . PHE A 1 179 ? 0.848 -13.879 17.603 1.00 42.47 179 PHE A CA 1
ATOM 1420 C C . PHE A 1 179 ? -0.235 -14.975 17.752 1.00 42.47 179 PHE A C 1
ATOM 1422 O O . PHE A 1 179 ? -0.197 -15.771 18.685 1.00 42.47 179 PHE A O 1
ATOM 1429 N N . GLY A 1 180 ? -1.182 -15.075 16.809 1.00 42.44 180 GLY A N 1
ATOM 1430 C CA . GLY A 1 180 ? -1.807 -16.382 16.509 1.00 42.44 180 GLY A CA 1
ATOM 1431 C C . GLY A 1 180 ? -3.262 -16.619 16.932 1.00 42.44 180 GLY A C 1
ATOM 1432 O O . GLY A 1 180 ? -3.704 -17.763 16.946 1.00 42.44 180 GLY A O 1
ATOM 1433 N N . GLY A 1 181 ? -4.039 -15.571 17.210 1.00 43.81 181 GLY A N 1
ATOM 1434 C CA . GLY A 1 181 ? -5.499 -15.678 17.330 1.00 43.81 181 GLY A CA 1
ATOM 1435 C C . GLY A 1 181 ? -6.181 -14.609 16.487 1.00 43.81 181 GLY A C 1
ATOM 1436 O O . GLY A 1 181 ? -5.894 -13.429 16.681 1.00 43.81 181 GLY A O 1
ATOM 1437 N N . ARG A 1 182 ? -7.054 -15.010 15.555 1.00 49.97 182 ARG A N 1
ATOM 1438 C CA . ARG A 1 182 ? -7.945 -14.112 14.802 1.00 49.97 182 ARG A CA 1
ATOM 1439 C C . ARG A 1 182 ? -9.382 -14.360 15.248 1.00 49.97 182 ARG A C 1
ATOM 1441 O O . ARG A 1 182 ? -9.834 -15.500 15.225 1.00 49.97 182 ARG A O 1
ATOM 1448 N N . PHE A 1 183 ? -10.079 -13.300 15.631 1.00 49.62 183 PHE A N 1
ATOM 1449 C CA . PHE A 1 183 ? -11.513 -13.300 15.886 1.00 49.62 183 PHE A CA 1
ATOM 1450 C C . PHE A 1 183 ? -12.199 -12.557 14.746 1.00 49.62 183 PHE A C 1
ATOM 1452 O O . PHE A 1 183 ? -11.880 -11.403 14.472 1.00 49.62 183 PHE A O 1
ATOM 1459 N N . SER A 1 184 ? -13.117 -13.229 14.064 1.00 49.41 184 SER A N 1
ATOM 1460 C CA . SER A 1 184 ? -13.883 -12.655 12.964 1.00 49.41 184 SER A CA 1
ATOM 1461 C C . SER A 1 184 ? -15.267 -12.278 13.458 1.00 49.41 184 SER A C 1
ATOM 1463 O O . SER A 1 184 ? -16.005 -13.139 13.934 1.00 49.41 184 SER A O 1
ATOM 1465 N N . PHE A 1 185 ? -15.627 -11.007 13.323 1.00 50.25 185 PHE A N 1
ATOM 1466 C CA . PHE A 1 185 ? -16.963 -10.504 13.601 1.00 50.25 185 PHE A CA 1
ATOM 1467 C C . PHE A 1 185 ? -17.589 -10.056 12.285 1.00 50.25 185 PHE A C 1
ATOM 1469 O O . PHE A 1 185 ? -17.057 -9.199 11.580 1.00 50.25 185 PHE A O 1
ATOM 1476 N N . ARG A 1 186 ? -18.731 -10.645 11.937 1.00 49.78 186 ARG A N 1
ATOM 1477 C CA . ARG A 1 186 ? -19.557 -10.164 10.831 1.00 49.78 186 ARG A CA 1
ATOM 1478 C C . ARG A 1 186 ? -20.679 -9.330 11.427 1.00 49.78 186 ARG A C 1
ATOM 1480 O O . ARG A 1 186 ? -21.430 -9.843 12.255 1.00 49.78 186 ARG A O 1
ATOM 1487 N N . MET A 1 187 ? -20.762 -8.066 11.033 1.00 50.12 187 MET A N 1
ATOM 1488 C CA . MET A 1 187 ? -21.826 -7.179 11.492 1.00 50.12 187 MET A CA 1
ATOM 1489 C C . MET A 1 187 ? -23.080 -7.537 10.686 1.00 50.12 187 MET A C 1
ATOM 1491 O O . MET A 1 187 ? -23.075 -7.464 9.459 1.00 50.12 187 MET A O 1
ATOM 1495 N N . ILE A 1 188 ? -24.121 -8.029 11.357 1.00 42.84 188 ILE A N 1
ATOM 1496 C CA . ILE A 1 188 ? -25.432 -8.271 10.744 1.00 42.84 188 ILE A CA 1
ATOM 1497 C C . ILE A 1 188 ? -26.288 -7.065 11.126 1.00 42.84 188 ILE A C 1
ATOM 1499 O O . ILE A 1 188 ? -26.580 -6.892 12.310 1.00 42.84 188 ILE A O 1
ATOM 1503 N N . PHE A 1 189 ? -26.611 -6.223 10.145 1.00 41.97 189 PHE A N 1
ATOM 1504 C CA . PHE A 1 189 ? -27.561 -5.118 10.290 1.00 41.97 189 PHE A CA 1
ATOM 1505 C C . PHE A 1 189 ? -28.981 -5.590 9.976 1.00 41.97 189 PHE A C 1
ATOM 1507 O O . PHE A 1 189 ? -29.130 -6.411 9.038 1.00 41.97 189 PHE A O 1
#

pLDDT: mean 75.3, std 12.52, range [41.97, 94.0]

Secondary structure (DSSP, 8-state):
--HHHHHHHHHHSTTHHHHHHHHT--EEEEEEEE-SSEEEEEEEETTS-EEEEEEETTTTEEEEEETTEEEEES--TT--HHHHHHHHHHHTT-SEEEEEEE-S--SS-HHHHHHHS-EEEEEEE-TTS-HHHHHHHHHHHTTTBSEEEE---HHHHT-HHHHHHHHHS-SEEEEEETTTEEEEEE---

Organism: Caenorhabditis remanei (NCBI:txid31234)

Mean predicted aligned error: 9.67 Å

Radius of gyration: 17.63 Å; Cα contacts (8 Å, |Δi|>4): 341; chains: 1; bounding box: 45×31×51 Å

Solvent-accessible surface area (backbone atoms only — not comparable to full-atom values): 10192 Å² total; per-residue (Å²): 128,58,74,66,56,49,50,58,51,31,42,64,41,93,71,22,56,65,52,23,66,73,69,60,44,35,58,70,42,32,38,39,38,39,34,45,58,38,39,38,40,38,38,34,29,73,86,73,50,46,40,34,42,38,40,34,63,88,70,42,28,36,37,39,32,48,75,95,47,76,47,77,40,73,59,58,84,94,56,53,71,64,54,44,53,53,35,38,41,60,35,27,68,51,73,53,33,50,36,39,36,38,59,40,72,50,81,58,76,53,65,66,51,53,62,70,50,60,37,33,48,30,42,36,53,41,62,84,37,58,55,72,58,50,52,54,52,46,65,46,45,43,81,33,23,53,35,40,41,41,39,72,39,80,73,42,74,71,32,67,70,48,55,58,59,57,74,74,48,49,52,31,43,31,48,28,54,100,84,83,51,78,46,78,46,72,58,82,130

Sequence (189 aa):
MEPLGIIAFSLLSKHAMRLSMFFRLKSQAIRLAVGTNRINMMVCLTCGLELVLDYQIGDGRVIWRIEQKKIVWPKVRGLSMMECISRIIRVIHSNYIDYLSVSELPRYDVFNLLGSLPTIREVSVSSSMPATAVVQVLRVVLLKTSELNLYPTDQLTNMEKFQEILIANLDVINIGRDFGGRFSFRMIF

Foldseek 3Di:
DPPVVVLLVLLLDPNNQVVCVVVVQAFPAWEWEAAAQWIWIWTQTPVRWIWIWIAGRPQRKIWIDIPNDIDIDRHPPPADPLSSVVSNCVNNVDQEHAEYEYAYDYPDDVLVSLLPHGAYAEYEYHQPYDLVVVLSSLVRNLVRYQEYEYAYDPNNVPDPSNVVSVVPRYQKYWYDHPPDDIDIDGDDD

InterPro domains:
  IPR053222 Zygotic Embryogenesis-Associated Protein [PTHR22899] (1-175)

Nearest PDB structures (foldseek):
  4jpd-assembly1_A  TM=4.894E-01  e=5.510E-01  Burkholderia cenocepacia J2315
  4hs5-assembly2_B  TM=4.306E-01  e=7.041E-01  Psychromonas ingrahamii 37
  7waf-assembly1_B  TM=3.656E-01  e=5.510E-01  Trichodesmium erythraeum IMS101
  6zgp-assembly1_C  TM=4.971E-01  e=1.877E+00  Acinetobacter baumannii